Protein AF-A0AAD5U871-F1 (afdb_monomer)

Solvent-accessible surface area (backbone atoms only — not comparable to full-atom values): 16493 Å² total; per-residue (Å²): 61,36,33,41,32,53,100,79,48,22,64,53,32,47,48,49,36,66,73,55,43,44,60,53,37,60,72,68,68,55,90,79,59,83,44,72,38,84,47,84,62,47,57,16,54,50,41,22,52,41,46,38,48,34,53,49,52,53,54,49,51,52,51,51,54,52,51,52,51,50,48,49,52,60,42,50,74,62,42,85,75,64,84,86,82,77,79,54,73,65,61,60,54,57,62,61,68,76,62,75,67,94,48,51,56,86,50,60,49,32,20,33,12,34,68,21,40,46,32,44,52,52,10,49,55,49,21,67,73,47,72,73,77,74,80,65,78,72,76,81,74,83,83,81,88,81,85,87,81,89,77,95,85,82,95,69,89,78,84,71,82,71,75,79,71,78,72,83,78,76,72,62,90,90,71,70,74,46,43,60,42,74,37,83,39,82,76,74,75,65,76,90,35,43,68,57,45,57,54,43,60,78,40,39,69,62,56,49,49,53,38,44,52,45,47,47,37,55,68,72,55,77,43,70,52,71,88,52,80,72,62,64,38,56,44,69,78,68,48,87,78,73,76,82,89,72,93,74,91,71,84,78,69,66,80,64,50,76,74,54,62,72,64,67,79,79,119

Mean predicted aligned error: 12.87 Å

InterPro domains:
  IPR021056 Mitochondrial import inner membrane translocase subunit Tim54 [PF11711] (13-155)

pLDDT: mean 73.89, std 19.65, range [34.69, 98.12]

Organism: NCBI:txid447962

Foldseek 3Di:
DEQEDDPPARVQLVVLCVPFLVVLCVVLVHDDDYDYDPDQLPLLVVLLVQLLLLVVVVVVVVVVVVVVVVCCVVVVVVPVPDDDDDDDPVVVVVVVPPDDRSHDQQDEAEYEALSSLVSNVNSVVCSLQDNDPPPPPPPPPDDDDDDDDDDDDDPDDPPPPPPCPPPLRPRPPPDRHHQYAYAHGDDQDDPVCVVVVVVVVVVVVVSSVSRNVSSNCVSVVVPSPDDDPLSNVSNVVPNPVPDDDDDDDDPPPPPCVVVCVVVVVSD

Radius of gyration: 25.2 Å; Cα contacts (8 Å, |Δi|>4): 207; chains: 1; bounding box: 71×61×65 Å

Sequence (267 aa):
MFCNRRKSDGQYSKYVFSEFIKPIFDAAAIDYDLYEPRREGQVKEKIIELIQTGKEELEGKAKKKIEEANKKKTLLEKMFGSWERKLTPQEQHMLSFMERPKYCVDQSLIAVGAEGWTELLEGLDTGLRTNKPRKSEVVVGEGSEPNIENSEQKEAAMTIESEITQPNVEIPYGFELPALGFIPARQLNGWSLFPYRVYRWFLERKVLQVVGEEALRISFNEEKKKFVKEDFFFGSGTGLHGTTDIKTDNYENKLNLETMEKLQLIV

Nearest PDB structures (foldseek):
  3vzb-assembly2_B  TM=7.267E-01  e=3.085E-01  Homo sapiens
  3vzc-assembly1_A  TM=6.362E-01  e=1.964E-01  Homo sapiens
  3vzc-assembly4_D  TM=7.000E-01  e=7.196E-01  Homo sapiens

Structure (mmCIF, N/CA/C/O backbone):
data_AF-A0AAD5U871-F1
#
_entry.id   AF-A0AAD5U871-F1
#
loop_
_atom_site.group_PDB
_atom_site.id
_atom_site.type_symbol
_atom_site.label_atom_id
_atom_site.label_alt_id
_atom_site.label_comp_id
_atom_site.label_asym_id
_atom_site.label_entity_id
_atom_site.label_seq_id
_atom_site.pdbx_PDB_ins_code
_atom_site.Cartn_x
_atom_site.Cartn_y
_atom_site.Cartn_z
_atom_site.occupancy
_atom_site.B_iso_or_equiv
_atom_site.auth_seq_id
_atom_site.auth_comp_id
_atom_site.auth_asym_id
_atom_site.auth_atom_id
_atom_site.pdbx_PDB_model_num
ATOM 1 N N . MET A 1 1 ? -5.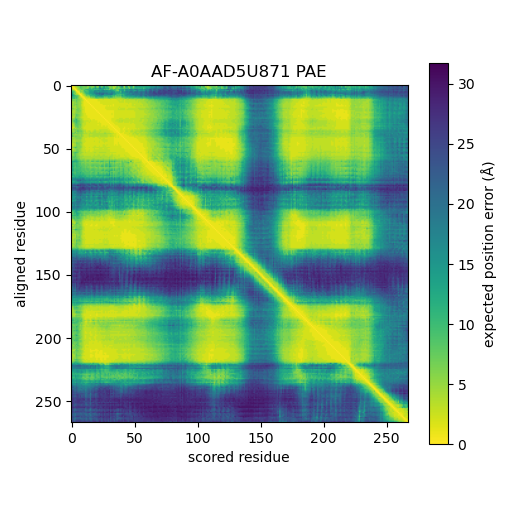392 0.862 -2.812 1.00 76.62 1 MET A N 1
ATOM 2 C CA . MET A 1 1 ? -4.230 0.855 -3.724 1.00 76.62 1 MET A CA 1
ATOM 3 C C . MET A 1 1 ? -3.826 2.280 -4.055 1.00 76.62 1 MET A C 1
ATOM 5 O O . MET A 1 1 ? -4.692 3.083 -4.373 1.00 76.62 1 MET A O 1
ATOM 9 N N . PHE A 1 2 ? -2.539 2.605 -3.959 1.00 76.19 2 PHE A N 1
ATOM 10 C CA . PHE A 1 2 ? -2.021 3.965 -4.116 1.00 76.19 2 PHE A CA 1
ATOM 11 C C . PHE A 1 2 ? -1.096 4.062 -5.333 1.00 76.19 2 PHE A C 1
ATOM 13 O O . PHE A 1 2 ? -0.125 3.311 -5.439 1.00 76.19 2 PHE A O 1
ATOM 20 N N . CYS A 1 3 ? -1.370 5.014 -6.225 1.00 70.69 3 CYS A N 1
ATOM 21 C CA . CYS A 1 3 ? -0.551 5.283 -7.411 1.00 70.69 3 CYS A CA 1
ATOM 22 C C . CYS A 1 3 ? -0.074 6.734 -7.372 1.00 70.69 3 CYS A C 1
ATOM 24 O O . CYS A 1 3 ? -0.875 7.609 -7.659 1.00 70.69 3 CYS A O 1
ATOM 26 N N . ASN A 1 4 ? 1.185 7.020 -7.021 1.00 52.59 4 ASN A N 1
ATOM 27 C CA . ASN A 1 4 ? 1.647 8.411 -6.865 1.00 52.59 4 ASN A CA 1
ATOM 28 C C . ASN A 1 4 ? 1.626 9.205 -8.188 1.00 52.59 4 ASN A C 1
ATOM 30 O O . ASN A 1 4 ? 1.834 8.630 -9.251 1.00 52.59 4 ASN A O 1
ATOM 34 N N . ARG A 1 5 ? 1.397 10.525 -8.119 1.00 45.28 5 ARG A N 1
ATOM 35 C CA . ARG A 1 5 ? 1.396 11.476 -9.236 1.00 45.28 5 ARG A CA 1
ATOM 36 C C . ARG A 1 5 ? 2.374 12.624 -9.008 1.00 45.28 5 ARG A C 1
ATOM 38 O O . ARG A 1 5 ? 1.963 13.775 -8.869 1.00 45.28 5 ARG A O 1
ATOM 45 N N . ARG A 1 6 ? 3.679 12.352 -9.078 1.00 46.38 6 ARG A 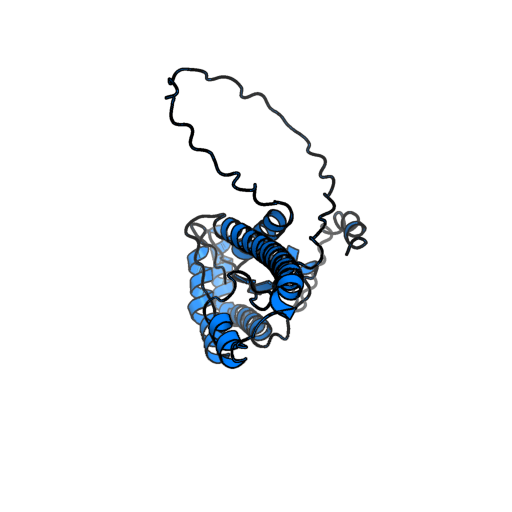N 1
ATOM 46 C CA . ARG A 1 6 ? 4.628 13.421 -9.424 1.00 46.38 6 ARG A CA 1
ATOM 47 C C . ARG A 1 6 ? 4.384 13.920 -10.845 1.00 46.38 6 ARG A C 1
ATOM 49 O O . ARG A 1 6 ? 3.841 13.200 -11.687 1.00 46.38 6 ARG A O 1
ATOM 56 N N . LYS A 1 7 ? 4.805 15.163 -11.117 1.00 52.12 7 LYS A N 1
ATOM 57 C CA . LYS A 1 7 ? 4.591 15.874 -12.397 1.00 52.12 7 LYS A CA 1
ATOM 58 C C . LYS A 1 7 ? 5.067 15.100 -13.632 1.00 52.12 7 LYS A C 1
ATOM 60 O O . LYS A 1 7 ? 4.569 15.375 -14.719 1.00 52.12 7 LYS A O 1
ATOM 65 N N . SER A 1 8 ? 5.974 14.137 -13.475 1.00 55.91 8 SER A N 1
ATOM 66 C CA . SER A 1 8 ? 6.381 13.230 -14.545 1.00 55.91 8 SER A CA 1
ATOM 67 C C . SER A 1 8 ? 5.918 11.783 -14.341 1.00 55.91 8 SER A C 1
ATOM 69 O O . SER A 1 8 ? 5.614 11.143 -15.341 1.00 55.91 8 SER A O 1
ATOM 71 N N . ASP A 1 9 ? 5.791 11.290 -13.101 1.00 59.94 9 ASP A N 1
ATOM 72 C CA . ASP A 1 9 ? 5.796 9.843 -12.815 1.00 59.94 9 ASP A CA 1
ATOM 73 C C . ASP A 1 9 ? 4.409 9.176 -12.727 1.00 59.94 9 ASP A C 1
ATOM 75 O O . ASP A 1 9 ? 4.244 7.981 -12.988 1.00 59.94 9 ASP A O 1
ATOM 79 N N . GLY A 1 10 ? 3.361 9.948 -12.421 1.00 67.81 10 GLY A N 1
ATOM 80 C CA . GLY A 1 10 ? 2.051 9.342 -12.149 1.00 67.81 10 GLY A CA 1
ATOM 81 C C . GLY A 1 10 ? 1.294 8.811 -13.344 1.00 67.81 10 GLY A C 1
ATOM 82 O O . GLY A 1 10 ? 0.387 7.995 -13.186 1.00 67.81 10 GLY A O 1
ATOM 83 N N . GLN A 1 11 ? 1.643 9.260 -14.547 1.00 82.44 11 GLN A N 1
ATOM 84 C CA . GLN A 1 11 ? 1.020 8.717 -15.748 1.00 82.44 11 GLN A CA 1
ATOM 85 C C . GLN A 1 11 ? 1.477 7.278 -15.996 1.00 82.44 11 GLN A C 1
ATOM 87 O O . GLN A 1 11 ? 0.656 6.455 -16.393 1.00 82.44 11 GLN A O 1
ATOM 92 N N . TYR A 1 12 ? 2.741 6.950 -15.702 1.00 87.31 12 TYR A N 1
ATOM 93 C CA . TYR A 1 12 ? 3.253 5.602 -15.917 1.00 87.31 12 TYR A CA 1
ATOM 94 C C . TYR A 1 12 ? 2.706 4.605 -14.899 1.00 87.31 12 TYR A C 1
ATOM 96 O O . TYR A 1 12 ? 2.234 3.553 -15.308 1.00 87.31 12 TYR A O 1
ATOM 104 N N . SER A 1 13 ? 2.679 4.929 -13.601 1.00 90.50 13 SER A N 1
ATOM 105 C CA . SER A 1 13 ? 2.078 4.029 -12.599 1.00 90.50 13 SER A CA 1
ATOM 106 C C . SER A 1 13 ? 0.600 3.759 -12.887 1.00 90.50 13 SER A C 1
ATOM 108 O O . SER A 1 13 ? 0.142 2.628 -12.746 1.00 90.50 13 SER A O 1
ATOM 110 N N . LYS A 1 14 ? -0.136 4.773 -13.362 1.00 91.56 14 LYS A N 1
ATOM 111 C CA . LYS A 1 14 ? -1.525 4.617 -13.806 1.00 91.56 14 LYS A CA 1
ATOM 112 C C . LYS A 1 14 ? -1.648 3.715 -15.034 1.00 91.56 14 LYS A C 1
ATOM 114 O O . LYS A 1 14 ? -2.503 2.841 -15.031 1.00 91.56 14 LYS A O 1
ATOM 119 N N . TYR A 1 15 ? -0.800 3.912 -16.044 1.00 92.94 15 TYR A N 1
ATOM 120 C CA . TYR A 1 15 ? -0.748 3.055 -17.232 1.00 92.94 15 TYR A CA 1
ATOM 121 C C . TYR A 1 15 ? -0.427 1.602 -16.864 1.00 92.94 15 TYR A C 1
ATOM 123 O O . TYR A 1 15 ? -1.133 0.686 -17.274 1.00 92.94 15 TYR A O 1
ATOM 131 N N . VAL A 1 16 ? 0.594 1.388 -16.026 1.00 93.44 16 VAL A N 1
ATOM 132 C CA . VAL A 1 16 ? 0.973 0.051 -15.557 1.00 93.44 16 VAL A CA 1
ATOM 133 C C . VAL A 1 16 ? -0.188 -0.604 -14.810 1.00 93.44 16 VAL A C 1
ATOM 135 O O . VAL A 1 16 ? -0.482 -1.781 -15.020 1.00 93.44 16 VAL A O 1
ATOM 138 N N . PHE A 1 17 ? -0.883 0.171 -13.975 1.00 95.44 17 PHE A N 1
ATOM 139 C CA . PHE A 1 17 ? -2.070 -0.304 -13.286 1.00 95.44 17 PHE A CA 1
ATOM 140 C C . PHE A 1 17 ? -3.202 -0.676 -14.244 1.00 95.44 17 PHE A C 1
ATOM 142 O O . PHE A 1 17 ? -3.709 -1.789 -14.152 1.00 95.44 17 PHE A O 1
ATOM 149 N N . SER A 1 18 ? -3.593 0.211 -15.161 1.00 96.06 18 SER A N 1
ATOM 150 C CA . SER A 1 18 ? -4.750 -0.012 -16.030 1.00 96.06 18 SER A CA 1
ATOM 151 C C . SER A 1 18 ? -4.547 -1.156 -17.017 1.00 96.06 18 SER A C 1
ATOM 153 O O . SER A 1 18 ? -5.479 -1.925 -17.233 1.00 96.06 18 SER A O 1
ATOM 155 N N . GLU A 1 19 ? -3.351 -1.270 -17.594 1.00 96.12 19 GLU A N 1
ATOM 156 C CA . GLU A 1 19 ? -3.078 -2.241 -18.657 1.00 96.12 19 GLU A CA 1
ATOM 157 C C . GLU A 1 19 ? -2.665 -3.617 -18.128 1.00 96.12 19 GLU A C 1
ATOM 159 O O . GLU A 1 19 ? -3.002 -4.626 -18.743 1.00 96.12 19 GLU A O 1
ATOM 164 N N . PHE A 1 20 ? -1.949 -3.688 -16.998 1.00 96.25 20 PHE A N 1
ATOM 165 C CA . PHE A 1 20 ? -1.330 -4.948 -16.557 1.00 96.25 20 PHE A CA 1
ATOM 166 C C . PHE A 1 20 ? -1.839 -5.447 -15.211 1.00 96.25 20 PHE A C 1
ATOM 168 O O . PHE A 1 20 ? -2.086 -6.640 -15.068 1.00 96.25 20 PHE A O 1
ATOM 175 N N . ILE A 1 21 ? -2.020 -4.563 -14.226 1.00 96.88 21 ILE A N 1
ATOM 176 C CA . ILE A 1 21 ? -2.406 -4.991 -12.872 1.00 96.88 21 ILE A CA 1
ATOM 177 C C . ILE A 1 21 ? -3.920 -5.193 -12.769 1.00 96.88 21 ILE A C 1
ATOM 179 O O . ILE A 1 21 ? -4.381 -6.210 -12.256 1.00 96.88 21 ILE A O 1
ATOM 183 N N . LYS A 1 22 ? -4.708 -4.248 -13.291 1.00 97.31 22 LYS A N 1
ATOM 184 C CA . LYS A 1 22 ? -6.171 -4.273 -13.222 1.00 97.31 22 LYS A CA 1
ATOM 185 C C . LYS A 1 22 ? -6.771 -5.557 -13.812 1.00 97.31 22 LYS A C 1
ATOM 187 O O . LYS A 1 22 ? -7.590 -6.151 -13.122 1.00 97.31 22 LYS A O 1
ATOM 192 N N . PRO A 1 23 ? -6.366 -6.051 -15.001 1.00 98.12 23 PRO A N 1
ATOM 193 C CA . PRO A 1 23 ? -6.907 -7.306 -15.526 1.00 98.12 23 PRO A CA 1
ATOM 194 C C . PRO A 1 23 ? -6.653 -8.512 -14.614 1.00 98.12 23 PRO A C 1
ATOM 196 O O . PRO A 1 23 ? -7.487 -9.411 -14.556 1.00 98.12 23 PRO A O 1
ATOM 199 N N . ILE A 1 24 ? -5.528 -8.530 -13.889 1.00 97.25 24 ILE A N 1
ATOM 200 C CA . ILE A 1 24 ? -5.196 -9.596 -12.935 1.00 97.25 24 ILE A CA 1
ATOM 201 C C . ILE A 1 24 ? -6.116 -9.512 -11.714 1.00 97.25 24 ILE A C 1
ATOM 203 O O . ILE A 1 24 ? -6.682 -10.525 -11.313 1.00 97.25 24 ILE A O 1
ATOM 207 N N . PHE A 1 25 ? -6.316 -8.315 -11.159 1.00 96.69 25 PHE A N 1
ATOM 208 C CA . PHE A 1 25 ? -7.202 -8.117 -10.005 1.00 96.69 25 PHE A CA 1
ATOM 209 C C . PHE A 1 25 ? -8.672 -8.374 -10.354 1.00 96.69 25 PHE A C 1
ATOM 211 O O . PHE A 1 25 ? -9.372 -9.033 -9.587 1.00 96.69 25 PHE A O 1
ATOM 218 N N . ASP A 1 26 ? -9.110 -7.935 -11.538 1.00 97.19 26 ASP A N 1
ATOM 219 C CA . ASP A 1 26 ? -10.446 -8.213 -12.072 1.00 97.19 26 ASP A CA 1
ATOM 220 C C . ASP A 1 26 ? -10.651 -9.732 -12.256 1.00 97.19 26 ASP A C 1
ATOM 222 O O . ASP A 1 26 ? -11.688 -10.269 -11.869 1.00 97.19 26 ASP A O 1
ATOM 226 N N . ALA A 1 27 ? -9.654 -10.449 -12.794 1.00 97.62 27 ALA A N 1
ATOM 227 C CA . ALA A 1 27 ? -9.708 -11.905 -12.967 1.00 97.62 27 ALA A CA 1
ATOM 228 C C . ALA A 1 27 ? -9.670 -12.674 -11.635 1.00 97.62 27 ALA A C 1
ATOM 230 O O . ALA A 1 27 ? -10.289 -13.732 -11.520 1.00 97.62 27 ALA A O 1
ATOM 231 N N . ALA A 1 28 ? -8.971 -12.140 -10.632 1.00 96.06 28 ALA A N 1
ATOM 232 C CA . ALA A 1 28 ? -8.934 -12.679 -9.276 1.00 96.06 28 ALA A CA 1
ATOM 233 C C . ALA A 1 28 ? -10.177 -12.306 -8.440 1.00 96.06 28 ALA A C 1
ATOM 235 O O . ALA A 1 28 ? -10.293 -12.761 -7.304 1.00 96.06 28 ALA A O 1
ATOM 236 N N . ALA A 1 29 ? -11.101 -11.506 -8.992 1.00 96.38 29 ALA A N 1
ATOM 237 C CA . ALA A 1 29 ? -12.291 -10.992 -8.314 1.00 96.38 29 ALA A CA 1
ATOM 238 C C . ALA A 1 29 ? -11.970 -10.253 -6.999 1.00 96.38 29 ALA A C 1
ATOM 240 O O . ALA A 1 29 ? -12.664 -10.409 -5.992 1.00 96.38 29 ALA A O 1
ATOM 241 N N . ILE A 1 30 ? -10.898 -9.458 -7.007 1.00 93.44 30 ILE A N 1
ATOM 242 C CA . ILE A 1 30 ? -10.461 -8.675 -5.850 1.00 93.44 30 ILE A CA 1
ATOM 243 C C . ILE A 1 30 ? -11.093 -7.289 -5.911 1.00 93.44 30 ILE A C 1
ATOM 245 O O . ILE A 1 30 ? -10.856 -6.533 -6.851 1.00 93.44 30 ILE A O 1
ATOM 249 N N . ASP A 1 31 ? -11.836 -6.926 -4.867 1.00 93.94 31 ASP A N 1
ATOM 250 C CA . ASP A 1 31 ? -12.316 -5.559 -4.682 1.00 93.94 31 ASP A CA 1
ATOM 251 C C . ASP A 1 31 ? -11.138 -4.643 -4.320 1.00 93.94 31 ASP A C 1
ATOM 253 O O . ASP A 1 31 ? -10.449 -4.855 -3.318 1.00 93.94 31 ASP A O 1
ATOM 257 N N . TYR A 1 32 ? -10.907 -3.600 -5.115 1.00 94.81 32 TYR A N 1
ATOM 258 C CA . TYR A 1 32 ? -9.844 -2.633 -4.861 1.00 94.81 32 TYR A CA 1
ATOM 259 C C . TYR A 1 32 ? -10.357 -1.191 -4.930 1.00 94.81 32 TYR A C 1
ATOM 261 O O . TYR A 1 32 ? -11.107 -0.809 -5.826 1.00 94.81 32 TYR A O 1
ATOM 269 N N . ASP A 1 33 ? -9.857 -0.354 -4.020 1.00 94.31 33 ASP A N 1
ATOM 270 C CA . ASP A 1 33 ? -10.032 1.097 -4.073 1.00 94.31 33 ASP A CA 1
ATOM 271 C C . ASP A 1 33 ? -8.765 1.747 -4.631 1.00 94.31 33 ASP A C 1
ATOM 273 O O . ASP A 1 33 ? -7.688 1.660 -4.028 1.00 94.31 33 ASP A O 1
ATOM 277 N N . LEU A 1 34 ? -8.870 2.400 -5.789 1.00 95.06 34 LEU A N 1
ATOM 278 C CA . LEU A 1 34 ? -7.755 3.121 -6.403 1.00 95.06 34 LEU A CA 1
ATOM 279 C C . LEU A 1 34 ? -7.707 4.572 -5.904 1.00 95.06 34 LEU A C 1
ATOM 281 O O . LEU A 1 34 ? -8.608 5.364 -6.174 1.00 95.06 34 LEU A O 1
ATOM 285 N N . TYR A 1 35 ? -6.618 4.942 -5.231 1.00 95.38 35 TYR A N 1
ATOM 286 C CA . TYR A 1 35 ? -6.336 6.309 -4.808 1.00 95.38 35 TYR A CA 1
ATOM 287 C C . TYR A 1 35 ? -5.245 6.932 -5.683 1.00 95.38 35 TYR A C 1
ATOM 289 O O . TYR A 1 35 ? -4.072 6.551 -5.623 1.00 95.38 35 TYR A O 1
ATOM 297 N N . GLU A 1 36 ? -5.649 7.918 -6.485 1.00 92.62 36 GLU A N 1
ATOM 298 C CA . GLU A 1 36 ? -4.766 8.737 -7.317 1.00 92.62 36 GLU A CA 1
ATOM 299 C C . GLU A 1 36 ? -4.539 10.099 -6.626 1.00 92.62 36 GLU A C 1
ATOM 301 O O . GLU A 1 36 ? -5.425 10.963 -6.662 1.00 92.62 36 GLU A O 1
ATOM 306 N N . PRO A 1 37 ? -3.377 10.336 -5.993 1.00 90.81 37 PRO A N 1
ATOM 307 C CA . PRO A 1 37 ? -3.047 11.622 -5.419 1.00 90.81 37 PRO A CA 1
ATOM 308 C C . PRO A 1 37 ? -2.888 12.657 -6.538 1.00 90.81 37 PRO A C 1
ATOM 310 O O . PRO A 1 37 ? -2.432 12.382 -7.648 1.00 90.81 37 PRO A O 1
ATOM 313 N N . ARG A 1 38 ? -3.276 13.893 -6.243 1.00 88.19 38 ARG A N 1
ATOM 314 C CA . ARG A 1 38 ? -3.049 15.064 -7.098 1.00 88.19 38 ARG A CA 1
ATOM 315 C C . ARG A 1 38 ? -1.752 15.789 -6.754 1.00 88.19 38 ARG A C 1
ATOM 317 O O . ARG A 1 38 ? -1.256 16.541 -7.589 1.00 88.19 38 ARG A O 1
ATOM 324 N N . ARG A 1 39 ? -1.263 15.623 -5.524 1.00 89.25 39 ARG A N 1
ATOM 325 C CA . ARG A 1 39 ? -0.070 16.277 -4.976 1.00 89.25 39 ARG A CA 1
ATOM 326 C C . ARG A 1 39 ? 0.766 15.259 -4.208 1.00 89.25 39 ARG A C 1
ATOM 328 O O . ARG A 1 39 ? 0.214 14.307 -3.662 1.00 89.25 39 ARG A O 1
ATOM 335 N N . GLU A 1 40 ? 2.069 15.503 -4.158 1.00 87.88 40 GLU A N 1
ATOM 336 C CA . GLU A 1 40 ? 3.002 14.749 -3.317 1.00 87.88 40 GLU A CA 1
ATOM 337 C C . GLU A 1 40 ? 2.575 14.838 -1.846 1.00 87.88 40 GLU A C 1
ATOM 339 O O . GLU A 1 40 ? 2.033 15.857 -1.412 1.00 87.88 40 GLU A O 1
ATOM 344 N N . GLY A 1 41 ? 2.772 13.754 -1.101 1.00 91.75 41 GLY A N 1
ATOM 345 C CA . GLY A 1 41 ? 2.399 13.640 0.309 1.00 91.75 41 GLY A CA 1
ATOM 346 C C . GLY A 1 41 ? 0.932 13.282 0.565 1.00 91.75 41 GLY A C 1
ATOM 347 O O . GLY A 1 41 ? 0.587 12.916 1.686 1.00 91.75 41 GLY A O 1
ATOM 348 N N . GLN A 1 42 ? 0.053 13.306 -0.441 1.00 94.38 42 GLN A N 1
ATOM 349 C CA . GLN A 1 42 ? -1.356 12.946 -0.237 1.00 94.38 42 GLN A CA 1
ATOM 350 C C . GLN A 1 42 ? -1.568 11.459 0.054 1.00 94.38 42 GLN A C 1
ATOM 352 O O . GLN A 1 42 ? -2.576 11.108 0.669 1.00 94.38 42 GLN A O 1
ATOM 357 N N . VAL A 1 43 ? -0.670 10.578 -0.404 1.00 94.69 43 VAL A N 1
ATOM 358 C CA . VAL A 1 43 ? -0.729 9.151 -0.043 1.00 94.69 43 VAL A CA 1
ATOM 359 C C . VAL A 1 43 ? -0.364 9.003 1.428 1.00 94.69 43 VAL A C 1
ATOM 361 O O . VAL A 1 43 ? -1.112 8.387 2.188 1.00 94.69 43 VAL A O 1
ATOM 364 N N . LYS A 1 44 ? 0.724 9.659 1.841 1.00 95.25 44 LYS A N 1
ATOM 365 C CA . LYS A 1 44 ? 1.176 9.725 3.233 1.00 95.25 44 LYS A CA 1
ATOM 366 C C . LYS A 1 44 ? 0.079 10.235 4.172 1.00 95.25 44 LYS A C 1
ATOM 368 O O . LYS A 1 44 ? -0.258 9.551 5.134 1.00 95.25 44 LYS A O 1
ATOM 373 N N . GLU A 1 45 ? -0.520 11.388 3.874 1.00 95.69 45 GLU A N 1
ATOM 374 C CA . GLU A 1 45 ? -1.623 11.968 4.658 1.00 95.69 45 GLU A CA 1
ATOM 375 C C . GLU A 1 45 ? -2.807 11.006 4.780 1.00 95.69 45 GLU A C 1
ATOM 377 O O . GLU A 1 45 ? -3.345 10.816 5.873 1.00 95.69 45 GLU A O 1
ATOM 382 N N . LYS A 1 46 ? -3.186 10.353 3.674 1.00 95.38 46 LYS A N 1
ATOM 383 C CA . LYS A 1 46 ? -4.312 9.419 3.669 1.00 95.38 46 LYS A CA 1
ATOM 384 C C . LYS A 1 46 ? -4.049 8.199 4.545 1.00 95.38 46 LYS A C 1
ATOM 386 O O . LYS A 1 46 ? -4.948 7.737 5.240 1.00 95.38 46 LYS A O 1
ATOM 391 N N . ILE A 1 47 ? -2.826 7.682 4.531 1.00 95.19 47 ILE A N 1
ATOM 392 C CA . ILE A 1 47 ? -2.435 6.526 5.343 1.00 95.19 47 ILE A CA 1
ATOM 393 C C . ILE A 1 47 ? -2.360 6.897 6.823 1.00 95.19 47 ILE A C 1
ATOM 395 O O . ILE A 1 47 ? -2.840 6.132 7.659 1.00 95.19 47 ILE A O 1
ATOM 399 N N . ILE A 1 48 ? -1.848 8.087 7.150 1.00 94.88 48 ILE A N 1
ATOM 400 C CA . ILE A 1 48 ? -1.882 8.619 8.518 1.00 94.88 48 ILE A CA 1
ATOM 401 C C . ILE A 1 48 ? -3.332 8.688 9.012 1.00 94.88 48 ILE A C 1
ATOM 403 O O . ILE A 1 48 ? -3.632 8.190 10.097 1.00 94.88 48 ILE A O 1
ATOM 407 N N . GLU A 1 49 ? -4.242 9.243 8.204 1.00 94.12 49 GLU A N 1
ATOM 408 C CA . GLU A 1 49 ? -5.672 9.315 8.527 1.00 94.12 49 GLU A CA 1
ATOM 409 C C . GLU A 1 49 ? -6.271 7.917 8.756 1.00 94.12 49 GLU A C 1
ATOM 411 O O . GLU A 1 49 ? -6.986 7.710 9.738 1.00 94.12 49 GLU A O 1
ATOM 416 N N . LEU A 1 50 ? -5.962 6.949 7.887 1.00 93.81 50 LEU A N 1
ATOM 417 C CA . LEU A 1 50 ? -6.449 5.570 7.997 1.00 93.81 50 LEU A CA 1
ATOM 418 C C . LEU A 1 50 ? -5.970 4.889 9.285 1.00 93.81 50 LEU A C 1
ATOM 420 O O . LEU A 1 50 ? -6.783 4.314 10.006 1.00 93.81 50 LEU A O 1
ATOM 424 N N . ILE A 1 51 ? -4.678 4.987 9.609 1.00 93.50 51 ILE A N 1
ATOM 425 C CA . ILE A 1 51 ? -4.101 4.383 10.820 1.00 93.50 51 ILE A CA 1
ATOM 426 C C . ILE A 1 51 ? -4.676 5.034 12.075 1.00 93.50 51 ILE A C 1
ATOM 428 O O . ILE A 1 51 ? -5.064 4.339 13.013 1.00 93.50 51 ILE A O 1
ATOM 432 N N . GLN A 1 52 ? -4.772 6.363 12.096 1.00 92.50 52 GLN A N 1
ATOM 433 C CA . GLN A 1 52 ? -5.360 7.082 13.224 1.00 92.50 52 GLN A CA 1
ATOM 434 C C . GLN A 1 52 ? -6.838 6.723 13.408 1.00 92.50 52 GLN A C 1
ATOM 436 O O . GLN A 1 52 ? -7.268 6.499 14.535 1.00 92.50 52 GLN A O 1
ATOM 441 N N . THR A 1 53 ? -7.595 6.596 12.315 1.00 91.88 53 THR A N 1
ATOM 442 C CA . THR A 1 53 ? -8.993 6.141 12.359 1.00 91.88 53 THR A CA 1
ATOM 443 C C . THR A 1 53 ? -9.089 4.717 12.906 1.00 91.88 53 THR A C 1
ATOM 445 O O . THR A 1 53 ? -9.922 4.451 13.766 1.00 91.88 53 THR A O 1
ATOM 448 N N . GLY A 1 54 ? -8.199 3.812 12.488 1.00 91.38 54 GLY A N 1
ATOM 449 C CA . GLY A 1 54 ? -8.131 2.452 13.026 1.00 91.38 54 GLY A CA 1
ATOM 450 C C . GLY A 1 54 ? -7.859 2.418 14.529 1.00 91.38 54 GLY A C 1
ATOM 451 O O . GLY A 1 54 ? -8.558 1.725 15.269 1.00 91.38 54 GLY A O 1
ATOM 452 N N . LYS A 1 55 ? -6.906 3.228 15.008 1.00 90.62 55 LYS A N 1
ATOM 453 C CA . LYS A 1 55 ? -6.630 3.388 16.446 1.00 90.62 55 LYS A CA 1
ATOM 454 C C . LYS A 1 55 ? -7.865 3.895 17.205 1.00 90.62 55 LYS A C 1
ATOM 456 O O . LYS A 1 55 ? -8.244 3.313 18.221 1.00 90.62 55 LYS A O 1
ATOM 461 N N . GLU A 1 56 ? -8.533 4.929 16.689 1.00 89.62 56 GLU A N 1
ATOM 462 C CA . GLU A 1 56 ? -9.756 5.489 17.283 1.00 89.62 56 GLU A CA 1
ATOM 463 C C . GLU A 1 56 ? -10.905 4.472 17.333 1.00 89.62 56 GLU A C 1
ATOM 465 O O . GLU A 1 56 ? -11.608 4.381 18.342 1.00 89.62 56 GLU A O 1
ATOM 470 N N . GLU A 1 57 ? -11.102 3.685 16.272 1.00 87.94 57 GLU A N 1
ATOM 471 C CA . GLU A 1 57 ? -12.142 2.657 16.211 1.00 87.94 57 GLU A CA 1
ATOM 472 C C . GLU A 1 57 ? -11.898 1.534 17.227 1.00 87.94 57 GLU A C 1
ATOM 474 O O . GLU A 1 57 ? -12.850 1.061 17.856 1.00 87.94 57 GLU A O 1
ATOM 479 N N . LEU A 1 58 ? -10.644 1.119 17.433 1.00 86.62 58 LEU A N 1
ATOM 480 C CA . LEU A 1 58 ? -10.294 0.118 18.445 1.00 86.62 58 LEU A CA 1
ATOM 481 C C . LEU A 1 58 ? -10.510 0.646 19.866 1.00 86.62 58 LEU A C 1
ATOM 483 O O . LEU A 1 58 ? -11.151 -0.026 20.680 1.00 86.62 58 LEU A O 1
ATOM 487 N N . GLU A 1 59 ? -10.059 1.869 20.153 1.00 86.75 59 GLU A N 1
ATOM 488 C CA . GLU A 1 59 ? -10.309 2.517 21.444 1.00 86.75 59 GLU A CA 1
ATOM 489 C C . GLU A 1 59 ? -11.810 2.725 21.696 1.00 86.75 59 GLU A C 1
ATOM 491 O O . GLU A 1 59 ? -12.306 2.503 22.804 1.00 86.75 59 GLU A O 1
ATOM 496 N N . GLY A 1 60 ? -12.556 3.137 20.669 1.00 85.56 60 GLY A N 1
ATOM 497 C CA . GLY A 1 60 ? -14.001 3.333 20.723 1.00 85.56 60 GLY A CA 1
ATOM 498 C C . GLY A 1 60 ? -14.749 2.028 20.990 1.00 85.56 60 GLY A C 1
ATOM 499 O O . GLY A 1 60 ? -15.632 1.991 21.848 1.00 85.56 60 GLY A O 1
ATOM 500 N N . LYS A 1 61 ? -14.363 0.932 20.323 1.00 81.69 61 LYS A N 1
ATOM 501 C CA . LYS A 1 61 ? -14.898 -0.416 20.582 1.00 81.69 61 LYS A CA 1
ATOM 502 C C . LYS A 1 61 ? -14.594 -0.872 22.010 1.00 81.69 61 LYS A C 1
ATOM 504 O O . LYS A 1 61 ? -15.478 -1.433 22.657 1.00 81.69 61 LYS A O 1
ATOM 509 N N . ALA A 1 62 ? -13.394 -0.603 22.529 1.00 79.00 62 ALA A N 1
ATOM 510 C CA . ALA A 1 62 ? -13.038 -0.924 23.912 1.00 79.00 62 ALA A CA 1
ATOM 511 C C . ALA A 1 62 ? -13.912 -0.154 24.919 1.00 79.00 62 ALA A C 1
ATOM 513 O O . ALA A 1 62 ? -14.488 -0.759 25.824 1.00 79.00 62 ALA A O 1
ATOM 514 N N . LYS A 1 63 ? -14.099 1.158 24.716 1.00 86.00 63 LYS A N 1
ATOM 515 C CA . LYS A 1 63 ? -14.972 1.995 25.559 1.00 86.00 63 LYS A CA 1
ATOM 516 C C . LYS A 1 63 ? -16.433 1.549 25.506 1.00 86.00 63 LYS A C 1
ATOM 518 O O . LYS A 1 63 ? -17.034 1.372 26.561 1.00 86.00 63 LYS A O 1
ATOM 523 N N . LYS A 1 64 ? -16.982 1.294 24.310 1.00 83.81 64 LYS A N 1
ATOM 524 C CA . LYS A 1 64 ? -18.360 0.796 24.138 1.00 83.81 64 LYS A CA 1
ATOM 525 C C . LYS A 1 64 ? -18.571 -0.543 24.847 1.00 83.81 64 LYS A C 1
ATOM 527 O O . LYS A 1 64 ? -19.551 -0.686 25.566 1.00 83.81 64 LYS A O 1
ATOM 532 N N . LYS A 1 65 ? -17.630 -1.492 24.735 1.00 80.38 65 LYS A N 1
ATOM 533 C CA . LYS A 1 65 ? -17.696 -2.778 25.458 1.00 80.38 65 LYS A CA 1
ATOM 534 C C . LYS A 1 65 ? -17.722 -2.591 26.979 1.00 80.38 65 LYS A C 1
ATOM 536 O O . LYS A 1 65 ? -18.485 -3.273 27.661 1.00 80.38 65 LYS A O 1
ATOM 541 N N . ILE A 1 66 ? -16.919 -1.668 27.512 1.00 80.00 66 ILE A N 1
ATOM 542 C CA . ILE A 1 66 ? -16.899 -1.345 28.949 1.00 80.00 66 ILE A CA 1
ATOM 543 C C . ILE A 1 66 ? -18.216 -0.684 29.374 1.00 80.00 66 ILE A C 1
ATOM 545 O O . ILE A 1 66 ? -18.799 -1.063 30.389 1.00 80.00 66 ILE A O 1
ATOM 549 N N . GLU A 1 67 ? -18.717 0.274 28.593 1.00 87.31 67 GLU A N 1
ATOM 550 C CA . GLU A 1 67 ? -19.977 0.963 28.873 1.00 87.31 67 GLU A CA 1
ATOM 551 C C . GLU A 1 67 ? -21.173 0.003 28.815 1.00 87.31 67 GLU A C 1
ATOM 553 O O . GLU A 1 67 ? -22.013 0.016 29.711 1.00 87.31 67 GLU A O 1
ATOM 558 N N . GLU A 1 68 ? -21.230 -0.885 27.822 1.00 84.06 68 GLU A N 1
ATOM 559 C CA . GLU A 1 68 ? -22.243 -1.936 27.725 1.00 84.06 68 GLU A CA 1
ATOM 560 C C . GLU A 1 68 ? -22.154 -2.932 28.882 1.00 84.06 68 GLU A C 1
ATOM 562 O O . GLU A 1 68 ? -23.188 -3.337 29.406 1.00 84.06 68 GLU A O 1
ATOM 567 N N . ALA A 1 69 ? -20.951 -3.312 29.321 1.00 78.06 69 ALA A N 1
ATOM 568 C CA . ALA A 1 69 ? -20.776 -4.171 30.489 1.00 78.06 69 ALA A CA 1
ATOM 569 C C . ALA A 1 69 ? -21.261 -3.483 31.778 1.00 78.06 69 ALA A C 1
ATOM 571 O O . ALA A 1 69 ? -21.940 -4.108 32.594 1.00 78.06 69 ALA A O 1
ATOM 572 N N . ASN A 1 70 ? -20.979 -2.187 31.939 1.00 83.38 70 ASN A N 1
ATOM 573 C CA . ASN A 1 70 ? -21.435 -1.394 33.081 1.00 83.38 70 ASN A CA 1
ATOM 574 C C . ASN A 1 70 ? -22.953 -1.168 33.056 1.00 83.38 70 ASN A C 1
ATOM 576 O O . ASN A 1 70 ? -23.608 -1.327 34.089 1.00 83.38 70 ASN A O 1
ATOM 580 N N . LYS A 1 71 ? -23.531 -0.873 31.882 1.00 83.25 71 LYS A N 1
ATOM 581 C CA . LYS A 1 71 ? -24.986 -0.801 31.679 1.00 83.25 71 LYS A CA 1
ATOM 582 C C . LYS A 1 71 ? -25.630 -2.144 31.967 1.00 83.25 71 LYS A C 1
ATOM 584 O O . LYS A 1 71 ? -26.586 -2.172 32.717 1.00 83.25 71 LYS A O 1
ATOM 589 N N . LYS A 1 72 ? -25.095 -3.259 31.460 1.00 77.19 72 LYS A N 1
ATOM 590 C CA . LYS A 1 72 ? -25.617 -4.601 31.752 1.00 77.19 72 LYS A CA 1
ATOM 591 C C . LYS A 1 72 ? -25.571 -4.916 33.237 1.00 77.19 72 LYS A C 1
ATOM 593 O O . LYS A 1 72 ? -26.549 -5.452 33.714 1.00 77.19 72 LYS A O 1
ATOM 598 N N . LYS A 1 73 ? -24.519 -4.549 33.977 1.00 77.19 73 LYS A N 1
ATOM 599 C CA . LYS A 1 73 ? -24.464 -4.736 35.442 1.00 77.19 73 LYS A CA 1
ATOM 600 C C . LYS A 1 73 ? -25.524 -3.912 36.179 1.00 77.19 73 LYS A C 1
ATOM 602 O O . LYS A 1 73 ? -26.305 -4.477 36.935 1.00 77.19 73 LYS A O 1
ATOM 607 N N . THR A 1 74 ? -25.603 -2.610 35.897 1.00 79.00 74 THR A N 1
ATOM 608 C CA . THR A 1 74 ? -26.609 -1.713 36.508 1.00 79.00 74 THR A CA 1
ATOM 609 C C . THR A 1 74 ? -28.039 -2.035 36.073 1.00 79.00 74 THR A C 1
ATOM 611 O O . THR A 1 74 ? -28.991 -1.791 36.809 1.00 79.00 74 THR A O 1
ATOM 614 N N . LEU A 1 75 ? -28.212 -2.586 34.875 1.00 68.88 75 LEU A N 1
ATOM 615 C CA . LEU A 1 75 ? -29.489 -3.023 34.332 1.00 68.88 75 LEU A CA 1
ATOM 616 C C . LEU A 1 75 ? -29.860 -4.415 34.853 1.00 68.88 75 LEU A C 1
ATOM 618 O O . LEU A 1 75 ? -31.024 -4.595 35.163 1.00 68.88 75 LEU A O 1
ATOM 622 N N . LEU A 1 76 ? -28.921 -5.346 35.072 1.00 67.31 76 LEU A N 1
ATOM 623 C CA . LEU A 1 76 ? -29.165 -6.615 35.778 1.00 67.31 76 LEU A CA 1
ATOM 624 C C . LEU A 1 76 ? -29.625 -6.356 37.218 1.00 67.31 76 LEU A C 1
ATOM 626 O O . LEU A 1 76 ? -30.585 -6.973 37.667 1.00 67.31 76 LEU A O 1
ATOM 630 N N . GLU A 1 77 ? -28.987 -5.407 37.912 1.00 70.25 77 GLU A N 1
ATOM 631 C CA . GLU A 1 77 ? -29.417 -4.958 39.246 1.00 70.25 77 GLU A CA 1
ATOM 632 C C . GLU A 1 77 ? -30.847 -4.405 39.237 1.00 70.25 77 GLU A C 1
ATOM 634 O O . GLU A 1 77 ? -31.592 -4.604 40.193 1.00 70.25 77 GLU A O 1
ATOM 639 N N . LYS A 1 78 ? -31.260 -3.746 38.148 1.00 69.38 78 LYS A N 1
ATOM 640 C CA . LYS A 1 78 ? -32.618 -3.203 37.989 1.00 69.38 78 LYS A CA 1
ATOM 641 C C . LYS A 1 78 ? -33.629 -4.206 37.408 1.00 69.38 78 LYS A C 1
ATOM 643 O O . LYS A 1 78 ? -34.822 -4.057 37.653 1.00 69.38 78 LYS A O 1
ATOM 648 N N . MET A 1 79 ? -33.191 -5.208 36.637 1.00 51.62 79 MET A N 1
ATOM 649 C CA . MET A 1 79 ? -34.041 -6.097 35.821 1.00 51.62 79 MET A CA 1
ATOM 650 C C . MET A 1 79 ? -34.292 -7.492 36.393 1.00 51.62 79 MET A C 1
ATOM 652 O O . MET A 1 79 ? -35.158 -8.185 35.863 1.00 51.62 79 MET A O 1
ATOM 656 N N . PHE A 1 80 ? -33.727 -7.864 37.544 1.00 55.22 80 PHE A N 1
ATOM 657 C CA . PHE A 1 80 ? -34.331 -8.928 38.369 1.00 55.22 80 PHE A CA 1
ATOM 658 C C . PHE A 1 80 ? -35.738 -8.564 38.916 1.00 55.22 80 PHE A C 1
ATOM 660 O O . PHE A 1 80 ? -36.273 -9.268 39.767 1.00 55.22 80 PHE A O 1
ATOM 667 N N . GLY A 1 81 ? -36.371 -7.504 38.390 1.00 48.62 81 GLY A N 1
ATOM 668 C CA . GLY A 1 81 ? -37.786 -7.189 38.561 1.00 48.62 81 GLY A CA 1
ATOM 669 C C . GLY A 1 81 ? -38.696 -7.323 37.326 1.00 48.62 81 GLY A C 1
ATOM 670 O O . GLY A 1 81 ? -39.890 -7.490 37.544 1.00 48.62 81 GLY A O 1
ATOM 671 N N . SER A 1 82 ? -38.250 -7.247 36.056 1.00 49.31 82 SER A N 1
ATOM 672 C CA . SER A 1 82 ? -39.215 -7.343 34.930 1.00 49.31 82 SER A CA 1
ATOM 673 C C . SER A 1 82 ? -38.609 -7.450 33.516 1.00 49.31 82 SER A C 1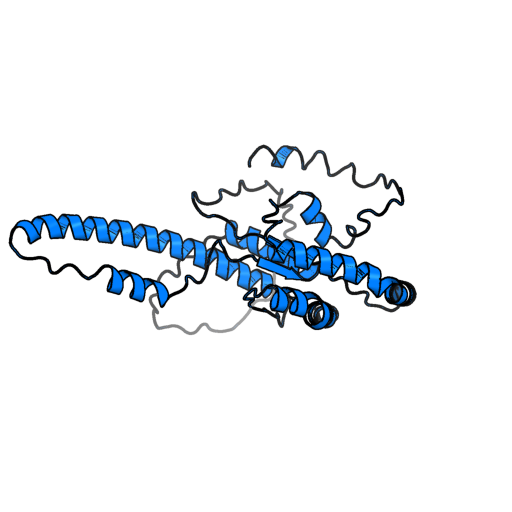
ATOM 675 O O . SER A 1 82 ? -38.079 -6.482 32.981 1.00 49.31 82 SER A O 1
ATOM 677 N N . TRP A 1 83 ? -38.795 -8.632 32.913 1.00 50.88 83 TRP A N 1
ATOM 678 C CA . TRP A 1 83 ? -39.157 -8.890 31.504 1.00 50.88 83 TRP A CA 1
ATOM 679 C C . TRP A 1 83 ? -38.221 -8.406 30.362 1.00 50.88 83 TRP A C 1
ATOM 681 O O . TRP A 1 83 ? -38.351 -7.304 29.835 1.00 50.88 83 TRP A O 1
ATOM 691 N N . GLU A 1 84 ? -37.342 -9.295 29.876 1.00 54.69 84 GLU A N 1
ATOM 692 C CA . GLU A 1 84 ? -36.560 -9.114 28.637 1.00 54.69 84 GLU A CA 1
ATOM 693 C C . GLU A 1 84 ? -37.348 -9.540 27.381 1.00 54.69 84 GLU A C 1
ATOM 695 O O . GLU A 1 84 ? -37.714 -10.709 27.236 1.00 54.69 84 GLU A O 1
ATOM 700 N N . ARG A 1 85 ? -37.484 -8.648 26.387 1.00 59.09 85 ARG A N 1
ATOM 701 C CA . ARG A 1 85 ? -37.533 -9.082 24.979 1.00 59.09 85 ARG A CA 1
ATOM 702 C C . ARG A 1 85 ? -36.110 -9.140 24.447 1.00 59.09 85 ARG A C 1
ATOM 704 O O . ARG A 1 85 ? -35.448 -8.116 24.312 1.00 59.09 85 ARG A O 1
ATOM 711 N N . LYS A 1 86 ? -35.656 -10.347 24.127 1.00 61.59 86 LYS A N 1
ATOM 712 C CA . LYS A 1 86 ? -34.386 -10.573 23.439 1.00 61.59 86 LYS A CA 1
ATOM 713 C C . LYS A 1 86 ? -34.550 -10.157 21.978 1.00 61.59 86 LYS A C 1
ATOM 715 O O . LYS A 1 86 ? -35.440 -10.675 21.307 1.00 61.59 86 LYS A O 1
ATOM 720 N N . LEU A 1 87 ? -33.709 -9.235 21.499 1.00 60.00 87 LEU A N 1
ATOM 721 C CA . LEU A 1 87 ? -33.536 -9.038 20.057 1.00 60.00 87 LEU A CA 1
ATOM 722 C C . LEU A 1 87 ? -33.138 -10.371 19.431 1.00 60.00 87 LEU A C 1
ATOM 724 O O . LEU A 1 87 ? -32.379 -11.147 20.023 1.00 60.00 87 LEU A O 1
ATOM 728 N N . THR A 1 88 ? -33.649 -10.631 18.235 1.00 75.38 88 THR A N 1
ATOM 729 C CA . THR A 1 88 ? -33.310 -11.864 17.532 1.00 75.38 88 THR A CA 1
ATOM 730 C C . THR A 1 88 ? -31.841 -11.808 17.081 1.00 75.38 88 THR A C 1
ATOM 732 O O . THR A 1 88 ? -31.356 -10.744 16.686 1.00 75.38 88 THR A O 1
ATOM 735 N N . PRO A 1 89 ? -31.097 -12.932 17.103 1.00 72.12 89 PRO A N 1
ATOM 736 C CA . PRO A 1 89 ? -29.718 -12.982 16.599 1.00 72.12 89 PRO A CA 1
ATOM 737 C C . PRO A 1 89 ? -29.569 -12.463 15.157 1.00 72.12 89 PRO A C 1
ATOM 739 O O . PRO A 1 89 ? -28.521 -11.944 14.779 1.00 72.12 89 PRO A O 1
ATOM 742 N N . GLN A 1 90 ? -30.637 -12.555 14.361 1.00 72.62 90 GLN A N 1
ATOM 743 C CA . GLN A 1 90 ? -30.685 -12.087 12.980 1.00 72.62 90 GLN A CA 1
ATOM 744 C C . GLN A 1 90 ? -30.651 -10.551 12.863 1.00 72.62 90 GLN A C 1
ATOM 746 O O . GLN A 1 90 ? -29.946 -10.025 12.003 1.00 72.62 90 GLN A O 1
ATOM 751 N N . GLU A 1 91 ? -31.349 -9.825 13.742 1.00 68.88 91 GLU A N 1
ATOM 752 C CA . GLU A 1 91 ? -31.346 -8.351 13.760 1.00 68.88 91 GLU A CA 1
ATOM 753 C C . GLU A 1 91 ? -29.977 -7.795 14.167 1.00 68.88 91 GLU A C 1
ATOM 755 O O . GLU A 1 91 ? -29.502 -6.815 13.590 1.00 68.88 91 GLU A O 1
ATOM 760 N N . GLN A 1 92 ? -29.308 -8.459 15.116 1.00 68.62 92 GLN A N 1
ATOM 761 C CA . GLN A 1 92 ? -27.942 -8.107 15.516 1.00 68.62 92 GLN A CA 1
ATOM 762 C C . GLN A 1 92 ? -26.952 -8.305 14.364 1.00 68.62 92 GLN A C 1
ATOM 764 O O . GLN A 1 92 ? -26.090 -7.457 14.140 1.00 68.62 92 GLN A O 1
ATOM 769 N N . HIS A 1 93 ? -27.106 -9.391 13.600 1.00 59.66 93 HIS A N 1
ATOM 770 C CA . HIS A 1 93 ? -26.274 -9.657 12.433 1.00 59.66 93 HIS A CA 1
ATOM 771 C C . HIS A 1 93 ? -26.494 -8.587 11.353 1.00 59.66 93 HIS A C 1
ATOM 773 O O . HIS A 1 93 ? -25.526 -7.984 10.903 1.00 59.66 93 HIS A O 1
ATOM 779 N N . MET A 1 94 ? -27.746 -8.254 11.010 1.00 63.62 94 MET A N 1
ATOM 780 C CA . MET A 1 94 ? -28.058 -7.250 9.980 1.00 63.62 94 MET A CA 1
ATOM 781 C C . MET A 1 94 ? -27.483 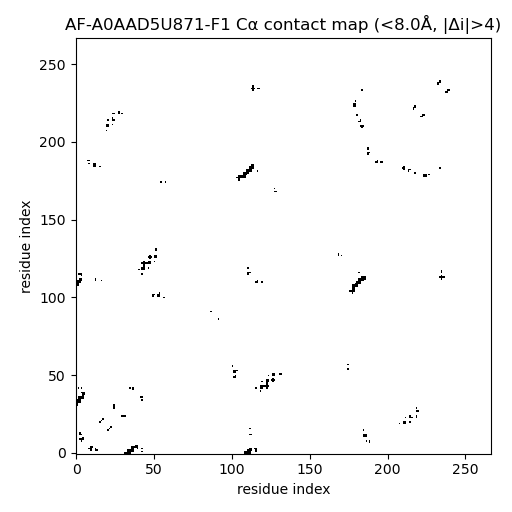-5.857 10.264 1.00 63.62 94 MET A C 1
ATOM 783 O O . MET A 1 94 ? -26.932 -5.232 9.359 1.00 63.62 94 MET A O 1
ATOM 787 N N . LEU A 1 95 ? -27.570 -5.376 11.506 1.00 61.25 95 LEU A N 1
ATOM 788 C CA . LEU A 1 95 ? -27.044 -4.055 11.869 1.00 61.25 95 LEU A CA 1
ATOM 789 C C . LEU A 1 95 ? -25.514 -3.991 11.784 1.00 61.25 95 LEU A C 1
ATOM 791 O O . LEU A 1 95 ? -24.961 -2.945 11.456 1.00 61.25 95 LEU A O 1
ATOM 795 N N . SER A 1 96 ? -24.827 -5.115 12.008 1.00 59.75 96 SER A N 1
ATOM 796 C CA . SER A 1 96 ? -23.367 -5.179 11.890 1.00 59.75 96 SER A CA 1
ATOM 797 C C . SER A 1 96 ? -22.848 -5.109 10.445 1.00 59.75 96 SER A C 1
ATOM 799 O O . SER A 1 96 ? -21.689 -4.757 10.248 1.00 59.75 96 SER A O 1
ATOM 801 N N . PHE A 1 97 ? -23.688 -5.366 9.428 1.00 59.03 97 PHE A N 1
ATOM 802 C CA . PHE A 1 97 ? -23.283 -5.267 8.014 1.00 59.03 97 PHE A CA 1
ATOM 803 C C . PHE A 1 97 ? -23.308 -3.847 7.447 1.00 59.03 97 PHE A C 1
ATOM 805 O O . PHE A 1 97 ? -22.674 -3.609 6.418 1.00 59.03 97 PHE A O 1
ATOM 812 N N . MET A 1 98 ? -24.045 -2.913 8.057 1.00 60.62 98 MET A N 1
ATOM 813 C CA . MET A 1 98 ? -24.293 -1.609 7.426 1.00 60.62 98 MET A CA 1
ATOM 814 C C . MET A 1 98 ? -23.138 -0.611 7.586 1.00 60.62 98 MET A C 1
ATOM 816 O O . MET A 1 98 ? -23.025 0.301 6.773 1.00 60.62 98 MET A O 1
ATOM 820 N N . GLU A 1 99 ? -22.238 -0.802 8.554 1.00 65.81 99 GLU A N 1
ATOM 821 C CA . GLU A 1 99 ? -21.064 0.059 8.743 1.00 65.81 99 GLU A CA 1
ATOM 822 C C . GLU A 1 99 ? -19.784 -0.777 8.677 1.00 65.81 99 GLU A C 1
ATOM 824 O O . GLU A 1 99 ? -19.286 -1.281 9.685 1.00 65.81 99 GLU A O 1
ATOM 829 N N . ARG A 1 100 ? -19.234 -0.937 7.465 1.00 68.38 100 ARG A N 1
ATOM 830 C CA . ARG A 1 100 ? -17.877 -1.477 7.327 1.00 68.38 100 ARG A CA 1
ATOM 831 C C . ARG A 1 100 ? -16.911 -0.521 8.041 1.00 68.38 100 ARG A C 1
ATOM 833 O O . ARG A 1 100 ? -16.975 0.684 7.778 1.00 68.38 100 ARG A O 1
ATOM 840 N N . PRO A 1 101 ? -16.040 -1.021 8.937 1.00 78.69 101 PRO A N 1
ATOM 841 C CA . PRO A 1 101 ? -15.044 -0.176 9.581 1.00 78.69 101 PRO A CA 1
ATOM 842 C C . PRO A 1 101 ? -14.176 0.479 8.506 1.00 78.69 101 PRO A C 1
ATOM 844 O O . PRO A 1 101 ? -13.862 -0.150 7.492 1.00 78.69 101 PRO A O 1
ATOM 847 N N . LYS A 1 102 ? -13.798 1.744 8.710 1.00 84.81 102 LYS A N 1
ATOM 848 C CA . LYS A 1 102 ? -12.955 2.454 7.734 1.00 84.81 102 LYS A CA 1
ATOM 849 C C . LYS A 1 102 ? -11.559 1.848 7.661 1.00 84.81 102 LYS A C 1
ATOM 851 O O . LYS A 1 102 ? -10.879 2.000 6.653 1.00 84.81 102 LYS A O 1
ATOM 856 N N . TYR A 1 103 ? -11.144 1.194 8.741 1.00 87.62 103 TYR A N 1
ATOM 857 C CA . TYR A 1 103 ? -9.894 0.473 8.848 1.00 87.62 103 TYR A CA 1
ATOM 858 C C . TYR A 1 103 ? -10.176 -1.003 9.124 1.00 87.62 103 TYR A C 1
ATOM 860 O O . TYR A 1 103 ? -10.800 -1.360 10.125 1.00 87.62 103 TYR A O 1
ATOM 868 N N . CYS A 1 104 ? -9.697 -1.875 8.245 1.00 86.06 104 CYS A N 1
ATOM 869 C CA . CYS A 1 104 ? -9.803 -3.314 8.411 1.00 86.06 104 CYS A CA 1
ATOM 870 C C . CYS A 1 104 ? -8.426 -3.946 8.204 1.00 86.06 104 CYS A C 1
ATOM 872 O O . CYS A 1 104 ? -7.744 -3.628 7.235 1.00 86.06 104 CYS A O 1
ATOM 874 N N . VAL A 1 105 ? -8.025 -4.842 9.107 1.00 87.06 105 VAL A N 1
ATOM 875 C CA . VAL A 1 105 ? -6.730 -5.548 9.036 1.00 87.06 105 VAL A CA 1
ATOM 876 C C . VAL A 1 105 ? -6.656 -6.440 7.791 1.00 87.06 105 VAL A C 1
ATOM 878 O O . VAL A 1 105 ? -5.587 -6.622 7.211 1.00 87.06 105 VAL A O 1
ATOM 881 N N . ASP A 1 106 ? -7.809 -6.934 7.334 1.00 87.06 106 ASP A N 1
ATOM 882 C CA . ASP A 1 106 ? -7.921 -7.763 6.134 1.00 87.06 106 ASP A CA 1
ATOM 883 C C . ASP A 1 106 ? -7.743 -6.961 4.833 1.00 87.06 106 ASP A C 1
ATOM 885 O O . ASP A 1 106 ? -7.541 -7.548 3.771 1.00 87.06 106 ASP A O 1
ATOM 889 N N . GLN A 1 107 ? -7.797 -5.624 4.889 1.00 88.81 107 GLN A N 1
ATOM 890 C CA . GLN A 1 107 ? -7.544 -4.779 3.726 1.00 88.81 107 GLN A CA 1
ATOM 891 C C . GLN A 1 107 ? -6.043 -4.569 3.543 1.00 88.81 107 GLN A C 1
ATOM 893 O O . GLN A 1 107 ? -5.395 -3.894 4.338 1.00 88.81 107 GLN A O 1
ATOM 898 N N . SER A 1 108 ? -5.491 -5.096 2.452 1.00 91.31 108 SER A N 1
ATOM 899 C CA . SER A 1 108 ? -4.091 -4.876 2.097 1.00 91.31 108 SER A CA 1
ATOM 900 C C . SER A 1 108 ? -3.856 -3.478 1.513 1.00 91.31 108 SER A C 1
ATOM 902 O O . SER A 1 108 ? -4.595 -3.026 0.630 1.00 91.31 108 SER A O 1
ATOM 904 N N . LEU A 1 109 ? -2.781 -2.808 1.930 1.00 94.00 109 LEU A N 1
ATOM 905 C CA . LEU A 1 109 ? -2.328 -1.556 1.327 1.00 94.00 109 LEU A CA 1
ATOM 906 C C . LEU A 1 109 ? -1.282 -1.852 0.255 1.00 94.00 109 LEU A C 1
ATOM 908 O O . LEU A 1 109 ? -0.170 -2.276 0.550 1.00 94.00 109 LEU A O 1
ATOM 912 N N . ILE A 1 110 ? -1.639 -1.596 -1.000 1.00 94.50 110 ILE A N 1
ATOM 913 C CA . ILE A 1 110 ? -0.761 -1.830 -2.149 1.00 94.50 110 ILE A CA 1
ATOM 914 C C . ILE A 1 110 ? -0.274 -0.487 -2.690 1.00 94.50 110 ILE A C 1
ATOM 916 O O . ILE A 1 110 ? -1.106 0.380 -2.984 1.00 94.50 110 ILE A O 1
ATOM 920 N N . ALA A 1 111 ? 1.038 -0.324 -2.861 1.00 94.19 111 ALA A N 1
ATOM 921 C CA . ALA A 1 111 ? 1.624 0.813 -3.567 1.00 94.19 111 ALA A CA 1
ATOM 922 C C . ALA A 1 111 ? 2.212 0.402 -4.919 1.00 94.19 111 ALA A C 1
ATOM 924 O O . ALA A 1 111 ? 2.896 -0.617 -5.036 1.00 94.19 111 ALA A O 1
ATOM 925 N N . VAL A 1 112 ? 1.989 1.244 -5.928 1.00 94.00 112 VAL A N 1
ATOM 926 C CA . VAL A 1 112 ? 2.581 1.091 -7.261 1.00 94.00 112 VAL A CA 1
ATOM 927 C C . VAL A 1 112 ? 3.698 2.102 -7.454 1.00 94.00 112 VAL A C 1
ATOM 929 O O . VAL A 1 112 ? 3.470 3.315 -7.477 1.00 94.00 112 VAL A O 1
ATOM 932 N N . GLY A 1 113 ? 4.902 1.579 -7.658 1.00 90.81 113 GLY A N 1
ATOM 933 C CA . GLY A 1 113 ? 6.099 2.369 -7.899 1.00 90.81 113 GLY A CA 1
ATOM 934 C C . GLY A 1 113 ? 6.784 2.866 -6.631 1.00 90.81 113 GLY A C 1
ATOM 935 O O . GLY A 1 113 ? 6.211 2.903 -5.543 1.00 90.81 113 GLY A O 1
ATOM 936 N N . ALA A 1 114 ? 8.056 3.232 -6.792 1.00 87.88 114 ALA A N 1
ATOM 937 C CA . ALA A 1 114 ? 8.948 3.566 -5.683 1.00 87.88 114 ALA A CA 1
ATOM 938 C C . ALA A 1 114 ? 8.430 4.747 -4.846 1.00 87.88 114 ALA A C 1
ATOM 940 O O . ALA A 1 114 ? 8.446 4.678 -3.626 1.00 87.88 114 ALA A O 1
ATOM 941 N N . GLU A 1 115 ? 7.909 5.792 -5.490 1.00 87.25 115 GLU A N 1
ATOM 942 C CA . GLU A 1 115 ? 7.419 6.990 -4.795 1.00 87.25 115 GLU A CA 1
ATOM 943 C C . GLU A 1 115 ? 6.139 6.729 -3.993 1.00 87.25 115 GLU A C 1
ATOM 945 O O . GLU A 1 115 ? 5.952 7.267 -2.904 1.00 87.25 115 GLU A O 1
ATOM 950 N N . GLY A 1 116 ? 5.233 5.907 -4.534 1.00 90.62 116 GLY A N 1
ATOM 951 C CA . GLY A 1 116 ? 4.037 5.490 -3.804 1.00 90.62 116 GLY A CA 1
ATOM 952 C C . GLY A 1 116 ? 4.405 4.648 -2.587 1.00 90.62 116 GLY A C 1
ATOM 953 O O . GLY A 1 116 ? 3.799 4.797 -1.531 1.00 90.62 116 GLY A O 1
ATOM 954 N N . TRP A 1 117 ? 5.429 3.803 -2.727 1.00 91.94 117 TRP A N 1
ATOM 955 C CA . TRP A 1 117 ? 5.944 2.972 -1.646 1.00 91.94 117 TRP A CA 1
ATOM 956 C C . TRP A 1 117 ? 6.602 3.791 -0.538 1.00 91.94 117 TRP A C 1
ATOM 958 O O . TRP A 1 117 ? 6.284 3.591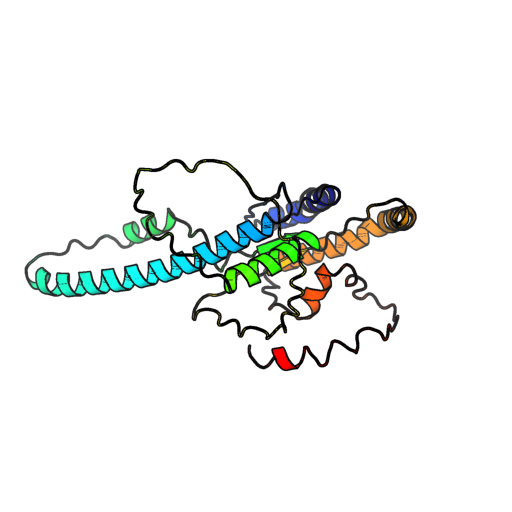 0.629 1.00 91.94 117 TRP A O 1
ATOM 968 N N . THR A 1 118 ? 7.456 4.759 -0.880 1.00 90.06 118 THR A N 1
ATOM 969 C CA . THR A 1 118 ? 8.097 5.627 0.118 1.00 90.06 118 THR A CA 1
ATOM 970 C C . THR A 1 118 ? 7.071 6.450 0.888 1.00 90.06 118 THR A C 1
ATOM 972 O O . THR A 1 118 ? 7.112 6.464 2.114 1.00 90.06 118 THR A O 1
ATOM 975 N N . GLU A 1 119 ? 6.097 7.067 0.204 1.00 93.00 119 GLU A N 1
ATOM 976 C CA . GLU A 1 119 ? 5.025 7.805 0.888 1.00 93.00 119 GLU A CA 1
ATOM 977 C C . GLU A 1 119 ? 4.165 6.892 1.767 1.00 93.00 119 GLU A C 1
ATOM 979 O O . GLU A 1 119 ? 3.728 7.308 2.842 1.00 93.00 119 GLU A O 1
ATOM 984 N N . LEU A 1 120 ? 3.939 5.648 1.333 1.00 94.19 120 LEU A N 1
ATOM 985 C CA . LEU A 1 120 ? 3.208 4.662 2.116 1.00 94.19 120 LEU A CA 1
ATOM 986 C C . LEU A 1 120 ? 3.941 4.316 3.410 1.00 94.19 120 LEU A C 1
ATOM 988 O O . LEU A 1 120 ? 3.331 4.370 4.477 1.00 94.19 120 LEU A O 1
ATOM 992 N N . LEU A 1 121 ? 5.237 4.008 3.334 1.00 92.56 121 LEU A N 1
ATOM 993 C CA . LEU A 1 121 ? 6.042 3.664 4.506 1.00 92.56 121 LEU A CA 1
ATOM 994 C C . LEU A 1 121 ? 6.202 4.850 5.458 1.00 92.56 121 LEU A C 1
ATOM 996 O O . LEU A 1 121 ? 6.045 4.692 6.667 1.00 92.56 121 LEU A O 1
ATOM 1000 N N . GLU A 1 122 ? 6.438 6.049 4.926 1.00 92.31 122 GLU A N 1
ATOM 1001 C CA . GLU A 1 122 ? 6.483 7.266 5.737 1.00 92.31 122 GLU A CA 1
ATOM 1002 C C . GLU A 1 122 ? 5.144 7.555 6.418 1.00 92.31 122 GLU A C 1
ATOM 1004 O O . GLU A 1 122 ? 5.119 7.980 7.574 1.00 92.31 122 GLU A O 1
ATOM 1009 N N . GLY A 1 123 ? 4.027 7.351 5.714 1.00 94.12 123 GLY A N 1
ATOM 1010 C CA . GLY A 1 123 ? 2.685 7.513 6.269 1.00 94.12 123 GLY A CA 1
ATOM 1011 C C . GLY A 1 123 ? 2.395 6.499 7.363 1.00 94.12 123 GLY A C 1
ATOM 1012 O O . GLY A 1 123 ? 1.789 6.848 8.375 1.00 94.12 123 GLY A O 1
ATOM 1013 N N . LEU A 1 124 ? 2.884 5.271 7.197 1.00 93.38 124 LEU A N 1
ATOM 1014 C CA . LEU A 1 124 ? 2.759 4.211 8.184 1.00 93.38 124 LEU A CA 1
ATOM 1015 C C . LEU A 1 124 ? 3.544 4.530 9.459 1.00 93.38 124 LEU A C 1
ATOM 1017 O O . LEU A 1 124 ? 2.966 4.544 10.543 1.00 93.38 124 LEU A O 1
ATOM 1021 N N . ASP A 1 125 ? 4.829 4.864 9.329 1.00 91.94 125 ASP A N 1
ATOM 1022 C CA . ASP A 1 125 ? 5.688 5.232 10.461 1.00 91.94 125 ASP A CA 1
ATOM 1023 C C . ASP A 1 125 ? 5.162 6.488 11.175 1.00 91.94 125 ASP A C 1
ATOM 1025 O O . ASP A 1 125 ? 4.979 6.495 12.396 1.00 91.94 125 ASP A O 1
ATOM 1029 N N . THR A 1 126 ? 4.799 7.524 10.411 1.00 93.00 126 THR A N 1
ATOM 1030 C CA . THR A 1 126 ? 4.223 8.755 10.971 1.00 93.00 126 THR A CA 1
ATOM 1031 C C . THR A 1 126 ? 2.891 8.468 11.663 1.00 93.00 126 THR A C 1
ATOM 1033 O O . THR A 1 126 ? 2.667 8.942 12.774 1.00 93.00 126 THR A O 1
ATOM 1036 N N . GLY A 1 127 ? 1.999 7.680 11.057 1.00 92.56 127 GLY A N 1
ATOM 1037 C CA . GLY A 1 127 ? 0.694 7.333 11.629 1.00 92.56 127 GLY A CA 1
ATOM 1038 C C . GLY A 1 127 ? 0.798 6.462 12.884 1.00 92.56 127 GLY A C 1
ATOM 1039 O O . GLY A 1 127 ? -0.025 6.572 13.797 1.00 92.56 127 GLY A O 1
ATOM 1040 N N . LEU A 1 128 ? 1.833 5.626 12.975 1.00 91.00 128 LEU A N 1
ATOM 1041 C CA . LEU A 1 128 ? 2.121 4.829 14.163 1.00 91.00 128 LEU A CA 1
ATOM 1042 C C . LEU A 1 128 ? 2.663 5.683 15.310 1.00 91.00 128 LEU A C 1
ATOM 1044 O O . LEU A 1 128 ? 2.169 5.543 16.428 1.00 91.00 128 LEU A O 1
ATOM 1048 N N . ARG A 1 129 ? 3.594 6.601 15.034 1.00 89.44 129 ARG A N 1
ATOM 1049 C CA . ARG A 1 129 ? 4.204 7.476 16.051 1.00 89.44 129 ARG A CA 1
ATOM 1050 C C . ARG A 1 129 ? 3.293 8.609 16.502 1.00 89.44 129 ARG A C 1
ATOM 1052 O O . ARG A 1 129 ? 3.315 9.002 17.665 1.00 89.44 129 ARG A O 1
ATOM 1059 N N . THR A 1 130 ? 2.502 9.161 15.587 1.00 90.00 130 THR A N 1
ATOM 1060 C CA . THR A 1 130 ? 1.606 10.272 15.901 1.00 90.00 130 THR A CA 1
ATOM 1061 C C . THR A 1 130 ? 0.311 9.743 16.499 1.00 90.00 130 THR A C 1
ATOM 1063 O O . THR A 1 130 ? -0.465 9.026 15.864 1.00 90.00 130 THR A O 1
ATOM 1066 N N . ASN A 1 131 ? 0.044 10.126 17.743 1.00 81.88 131 ASN A N 1
ATOM 1067 C CA . ASN A 1 131 ? -1.315 10.085 18.254 1.00 81.88 131 ASN A CA 1
ATOM 1068 C C . ASN A 1 131 ? -2.031 11.307 17.701 1.00 81.88 131 ASN A C 1
ATOM 1070 O O . ASN A 1 131 ? -1.523 12.426 17.807 1.00 81.88 131 ASN A O 1
ATOM 1074 N N . LYS A 1 132 ? -3.195 11.095 17.084 1.00 79.94 132 LYS A N 1
ATOM 1075 C CA . LYS A 1 132 ? -4.020 12.205 16.618 1.00 79.94 132 LYS A CA 1
ATOM 1076 C C . LYS A 1 132 ? -4.246 13.122 17.820 1.00 79.94 132 LYS A C 1
ATOM 1078 O O . LYS A 1 132 ? -4.680 12.615 18.863 1.00 79.94 132 LYS A O 1
ATOM 1083 N N . PRO A 1 133 ? -3.931 14.428 17.735 1.00 71.88 133 PRO A N 1
ATOM 1084 C CA . PRO A 1 133 ? -4.287 15.327 18.814 1.00 71.88 133 PRO A CA 1
ATOM 1085 C C . PRO A 1 133 ? -5.788 15.155 18.997 1.00 71.88 133 PRO A C 1
ATOM 1087 O O . PRO A 1 133 ? -6.546 15.304 18.031 1.00 71.88 133 PRO A O 1
ATOM 1090 N N . ARG A 1 134 ? -6.217 14.737 20.200 1.00 59.22 134 ARG A N 1
ATOM 1091 C CA . ARG A 1 134 ? -7.646 14.702 20.511 1.00 59.22 134 ARG A CA 1
ATOM 1092 C C . ARG A 1 134 ? -8.142 16.065 20.094 1.00 59.22 134 ARG A C 1
ATOM 1094 O O . ARG A 1 134 ? -7.584 17.067 20.537 1.00 59.22 134 ARG A O 1
ATOM 1101 N N . LYS A 1 135 ? -9.124 16.088 19.197 1.00 64.06 135 LYS A N 1
ATOM 1102 C CA . LYS A 1 135 ? -9.858 17.297 18.862 1.00 64.06 135 LYS A CA 1
ATOM 1103 C C . LYS A 1 135 ? -10.598 17.653 20.148 1.00 64.06 135 LYS A C 1
ATOM 1105 O O . LYS A 1 135 ? -11.756 17.295 20.308 1.00 64.06 135 LYS A O 1
ATOM 1110 N N . SER A 1 136 ? -9.871 18.189 21.132 1.00 51.09 136 SER A N 1
ATOM 1111 C CA . SER A 1 136 ? -10.420 18.809 22.319 1.00 51.09 136 SER A CA 1
ATOM 1112 C C . SER A 1 136 ? -11.406 19.782 21.738 1.00 51.09 136 SER A C 1
ATOM 1114 O O . SER A 1 136 ? -10.994 20.619 20.933 1.00 51.09 136 SER A O 1
ATOM 1116 N N . GLU A 1 137 ? -12.685 19.535 22.003 1.00 55.88 137 GLU A N 1
ATOM 1117 C CA . GLU A 1 137 ? -13.784 20.371 21.561 1.00 55.88 137 GLU A CA 1
ATOM 1118 C C . GLU A 1 137 ? -13.327 21.806 21.758 1.00 55.88 137 GLU A C 1
ATOM 1120 O O . GLU A 1 137 ? -13.138 22.266 22.884 1.00 55.88 137 GLU A O 1
ATOM 1125 N N . VAL A 1 138 ? -12.982 22.454 20.645 1.00 47.38 138 VAL A N 1
ATOM 1126 C CA . VAL A 1 138 ? -12.652 23.863 20.650 1.00 47.38 138 VAL A CA 1
ATOM 1127 C C . VAL A 1 138 ? -13.990 24.476 20.984 1.00 47.38 138 VAL A C 1
ATOM 1129 O O . VAL A 1 138 ? -14.863 24.578 20.125 1.00 47.38 138 VAL A O 1
ATOM 1132 N N . VAL A 1 139 ? -14.186 24.751 22.272 1.00 53.69 139 VAL A N 1
ATOM 1133 C CA . VAL A 1 139 ? -15.204 25.666 22.746 1.00 53.69 139 VAL A CA 1
ATOM 1134 C C . VAL A 1 139 ? -14.914 26.932 21.964 1.00 53.69 139 VAL A C 1
ATOM 1136 O O . VAL A 1 139 ? -13.905 27.597 22.198 1.00 53.69 139 VAL A O 1
ATOM 1139 N N . VAL A 1 140 ? -15.718 27.160 20.927 1.00 47.09 140 VAL A N 1
ATOM 1140 C CA . VAL A 1 140 ? -15.660 28.346 20.085 1.00 47.09 140 VAL A CA 1
ATOM 1141 C C . VAL A 1 140 ? -16.019 29.507 21.001 1.00 47.09 140 VAL A C 1
ATOM 1143 O O . VAL A 1 140 ? -17.185 29.835 21.188 1.00 47.09 140 VAL A O 1
ATOM 1146 N N . GLY A 1 141 ? -15.005 30.066 21.655 1.00 50.00 141 GLY A N 1
ATOM 1147 C CA . GLY A 1 141 ? -15.072 31.402 22.205 1.00 50.00 141 GLY A CA 1
ATOM 1148 C C . GLY A 1 141 ? -15.087 32.353 21.021 1.00 50.00 141 GLY A C 1
ATOM 1149 O O . GLY A 1 141 ? -14.067 32.536 20.359 1.00 50.00 141 GLY A O 1
ATOM 1150 N N . GLU A 1 142 ? -16.261 32.899 20.719 1.00 50.06 142 GLU A N 1
ATOM 1151 C CA . GLU A 1 142 ? -16.382 34.088 19.886 1.00 50.06 142 GLU A CA 1
ATOM 1152 C C . GLU A 1 142 ? -15.506 35.207 20.462 1.00 50.06 142 GLU A C 1
ATOM 1154 O O . GLU A 1 142 ? -15.585 35.524 21.649 1.00 50.06 142 GLU A O 1
ATOM 1159 N N . GLY A 1 143 ? -14.720 35.844 19.594 1.00 52.12 143 GLY A N 1
ATOM 1160 C CA . GLY A 1 143 ? -14.220 37.195 19.832 1.00 52.12 143 GLY A CA 1
ATOM 1161 C C . GLY A 1 143 ? -12.713 37.321 20.014 1.00 52.12 143 GLY A C 1
ATOM 1162 O O . GLY A 1 143 ? -12.197 37.291 21.126 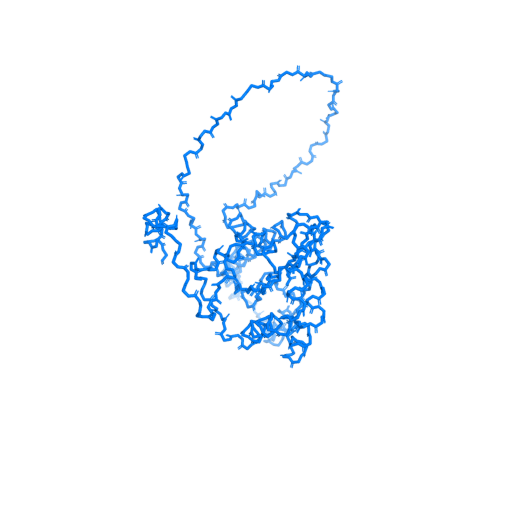1.00 52.12 143 GLY A O 1
ATOM 1163 N N . SER A 1 144 ? -12.007 37.582 18.915 1.00 51.28 144 SER A N 1
ATOM 1164 C CA . SER A 1 144 ? -11.332 38.872 18.667 1.00 51.28 144 SER A CA 1
ATOM 1165 C C . SER A 1 144 ? -10.448 38.771 17.419 1.00 51.28 144 SER A C 1
ATOM 1167 O O . SER A 1 144 ? -9.686 37.824 17.239 1.00 51.28 144 SER A O 1
ATOM 1169 N N . GLU A 1 145 ? -10.602 39.747 16.527 1.00 55.12 145 GLU A N 1
ATOM 1170 C CA . GLU A 1 145 ? -9.796 39.936 15.319 1.00 55.12 145 GLU A CA 1
ATOM 1171 C C . GLU A 1 145 ? -8.327 40.226 15.681 1.00 55.12 145 GLU A C 1
ATOM 1173 O O . GLU A 1 145 ? -8.079 41.081 16.537 1.00 55.12 145 GLU A O 1
ATOM 1178 N N . PRO A 1 146 ? -7.335 39.594 15.025 1.00 50.59 146 PRO A N 1
ATOM 1179 C CA . PRO A 1 146 ? -5.956 40.034 15.142 1.00 50.59 146 PRO A CA 1
ATOM 1180 C C . PRO A 1 146 ? -5.589 41.044 14.048 1.00 50.59 146 PRO A C 1
ATOM 1182 O O . PRO A 1 146 ? -5.662 40.785 12.847 1.00 50.59 146 PRO A O 1
ATOM 1185 N N . ASN A 1 147 ? -5.149 42.193 14.547 1.00 43.22 147 ASN A N 1
ATOM 1186 C CA . ASN A 1 147 ? -4.482 43.289 13.868 1.00 43.22 147 ASN A CA 1
ATOM 1187 C C . ASN A 1 147 ? -3.198 42.805 13.158 1.00 43.22 147 ASN A C 1
ATOM 1189 O O . ASN A 1 147 ? -2.370 42.118 13.759 1.00 43.22 147 ASN A O 1
ATOM 1193 N N . ILE A 1 148 ? -3.046 43.167 11.885 1.00 57.34 148 ILE A N 1
ATOM 1194 C CA . ILE A 1 148 ? -1.872 42.887 11.051 1.00 57.34 148 ILE A CA 1
ATOM 1195 C C . ILE A 1 148 ? -0.928 44.077 11.192 1.00 57.34 148 ILE A C 1
ATOM 1197 O O . ILE A 1 148 ? -1.300 45.152 10.747 1.00 57.34 148 ILE A O 1
ATOM 1201 N N . GLU A 1 149 ? 0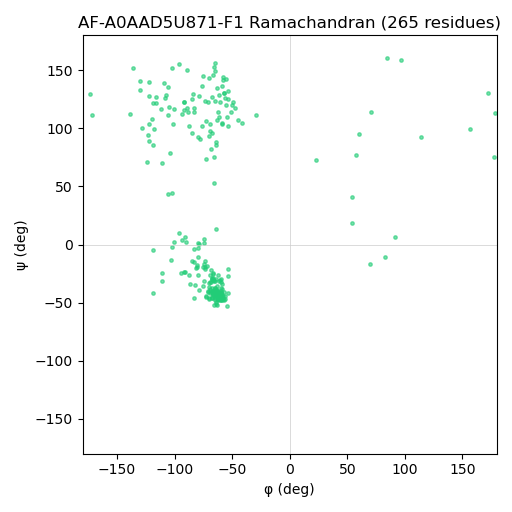.274 43.885 11.747 1.00 48.44 149 GLU A N 1
ATOM 1202 C CA . GLU A 1 149 ? 1.486 44.608 11.324 1.00 48.44 149 GLU A CA 1
ATOM 1203 C C . GLU A 1 149 ? 2.764 44.086 12.020 1.00 48.44 149 GLU A C 1
ATOM 1205 O O . GLU A 1 149 ? 2.849 44.013 13.242 1.00 48.44 149 GLU A O 1
ATOM 1210 N N . ASN A 1 150 ? 3.776 43.805 11.186 1.00 46.84 150 ASN A N 1
ATOM 1211 C CA . ASN A 1 150 ? 5.224 43.767 11.447 1.00 46.84 150 ASN A CA 1
ATOM 1212 C C . ASN A 1 150 ? 5.839 42.652 12.319 1.00 46.84 150 ASN A C 1
ATOM 1214 O O . ASN A 1 150 ? 5.777 42.660 13.543 1.00 46.84 150 ASN A O 1
ATOM 1218 N N . SER A 1 151 ? 6.659 41.797 11.693 1.00 47.31 151 SER A N 1
ATOM 1219 C CA . SER A 1 151 ? 8.128 41.956 11.743 1.00 47.31 151 SER A CA 1
ATOM 1220 C C . SER A 1 151 ? 8.849 40.835 10.984 1.00 47.31 151 SER A C 1
ATOM 1222 O O . SER A 1 151 ? 8.863 39.669 11.374 1.00 47.31 151 SER A O 1
ATOM 1224 N N . GLU A 1 152 ? 9.492 41.231 9.889 1.00 54.44 152 GLU A N 1
ATOM 1225 C CA . GLU A 1 152 ? 10.672 40.568 9.345 1.00 54.44 152 GLU A CA 1
ATOM 1226 C C . GLU A 1 152 ? 11.785 40.621 10.403 1.00 54.44 152 GLU A C 1
ATOM 1228 O O . GLU A 1 152 ? 12.119 41.715 10.852 1.00 54.44 152 GLU A O 1
ATOM 1233 N N . GLN A 1 153 ? 12.317 39.461 10.815 1.00 49.03 153 GLN A N 1
ATOM 1234 C CA . GLN A 1 153 ? 13.688 39.208 11.313 1.00 49.03 153 GLN A CA 1
ATOM 1235 C C . GLN A 1 153 ? 13.720 37.950 12.200 1.00 49.03 153 GLN A C 1
ATOM 1237 O O . GLN A 1 153 ? 13.424 38.017 13.391 1.00 49.03 153 GLN A O 1
ATOM 1242 N N . LYS A 1 154 ? 14.151 36.815 11.629 1.00 45.97 154 LYS A N 1
ATOM 1243 C CA . LYS A 1 154 ? 15.113 35.862 12.231 1.00 45.97 154 LYS A CA 1
ATOM 1244 C C . LYS A 1 154 ? 15.320 34.649 11.318 1.00 45.97 154 LYS A C 1
ATOM 1246 O O . LYS A 1 154 ? 14.863 33.545 11.590 1.00 45.97 154 LYS A O 1
ATOM 1251 N N . GLU A 1 155 ? 16.081 34.861 10.251 1.00 49.28 155 GLU A N 1
ATOM 1252 C CA . GLU A 1 155 ? 16.911 33.804 9.677 1.00 49.28 155 GLU A CA 1
ATOM 1253 C C . GLU A 1 155 ? 18.231 33.791 10.454 1.00 49.28 155 GLU A C 1
ATOM 1255 O O . GLU A 1 155 ? 19.137 34.582 10.204 1.00 49.28 155 GLU A O 1
ATOM 1260 N N . ALA A 1 156 ? 18.323 32.923 11.457 1.00 44.31 156 ALA A N 1
ATOM 1261 C CA . ALA A 1 156 ? 19.596 32.530 12.039 1.00 44.31 156 ALA A CA 1
ATOM 1262 C C . ALA A 1 156 ? 19.540 31.027 12.299 1.00 44.31 156 ALA A C 1
ATOM 1264 O O . ALA A 1 156 ? 18.749 30.548 13.109 1.00 44.31 156 ALA A O 1
ATOM 1265 N N . ALA A 1 157 ? 20.360 30.323 11.523 1.00 48.34 157 ALA A N 1
ATOM 1266 C CA . ALA A 1 157 ? 20.626 28.898 11.528 1.00 48.34 157 ALA A CA 1
ATOM 1267 C C . ALA A 1 157 ? 20.454 28.229 12.901 1.00 48.34 157 ALA A C 1
ATOM 1269 O O . ALA A 1 157 ? 21.267 28.408 13.806 1.00 48.34 157 ALA A O 1
ATOM 1270 N N . MET A 1 158 ? 19.430 27.384 13.008 1.00 42.12 158 MET A N 1
ATOM 1271 C CA . MET A 1 158 ? 19.368 26.333 14.013 1.00 42.12 158 MET A CA 1
ATOM 1272 C C . MET A 1 158 ? 19.675 25.020 13.296 1.00 42.12 158 MET A C 1
ATOM 1274 O O . MET A 1 158 ? 18.781 24.262 12.925 1.00 42.12 158 MET A O 1
ATOM 1278 N N . THR A 1 159 ? 20.965 24.789 13.046 1.00 44.41 159 THR A N 1
ATOM 1279 C CA . THR A 1 159 ? 21.488 23.458 12.730 1.00 44.41 159 THR A CA 1
ATOM 1280 C C . THR A 1 159 ? 21.366 22.631 14.005 1.00 44.41 159 THR A C 1
ATOM 1282 O O . THR A 1 159 ? 22.290 22.556 14.809 1.00 44.41 159 THR A O 1
ATOM 1285 N N . ILE A 1 160 ? 20.171 22.090 14.239 1.00 48.56 160 ILE A N 1
ATOM 1286 C CA . ILE A 1 160 ? 19.974 21.017 15.203 1.00 48.56 160 ILE A CA 1
ATOM 1287 C C . ILE A 1 160 ? 20.497 19.768 14.504 1.00 48.56 160 ILE A C 1
ATOM 1289 O O . ILE A 1 160 ? 19.824 19.202 13.643 1.00 48.56 160 ILE A O 1
ATOM 1293 N N . GLU A 1 161 ? 21.703 19.343 14.860 1.00 46.34 161 GLU A N 1
ATOM 1294 C CA . GLU A 1 161 ? 22.081 17.943 14.720 1.00 46.34 161 GLU A CA 1
ATOM 1295 C C . GLU A 1 161 ? 21.165 17.164 15.667 1.00 46.34 161 GLU A C 1
ATOM 1297 O O . GLU A 1 161 ? 21.452 16.973 16.846 1.00 46.34 161 GLU A O 1
ATOM 1302 N N . SER A 1 162 ? 19.973 16.815 15.177 1.00 48.41 162 SER A N 1
ATOM 1303 C CA . SER A 1 162 ? 19.079 15.910 15.877 1.00 48.41 162 SER A CA 1
ATOM 1304 C C . SER A 1 162 ? 19.736 14.544 15.809 1.00 48.41 162 SER A C 1
ATOM 1306 O O . SER A 1 162 ? 19.608 13.826 14.816 1.00 48.41 162 SER A O 1
ATOM 1308 N N . GLU A 1 163 ? 20.499 14.231 16.846 1.00 43.22 163 GLU A N 1
ATOM 1309 C CA . GLU A 1 163 ? 20.921 12.888 17.186 1.00 43.22 163 GLU A CA 1
ATOM 1310 C C . GLU A 1 163 ? 19.679 11.993 17.065 1.00 43.22 163 GLU A C 1
ATOM 1312 O O . GLU A 1 163 ? 18.715 12.135 17.819 1.00 43.22 163 GLU A O 1
ATOM 1317 N N . ILE A 1 164 ? 19.635 11.164 16.016 1.00 45.31 164 ILE A N 1
ATOM 1318 C CA . ILE A 1 164 ? 18.509 10.277 15.714 1.00 45.31 164 ILE A CA 1
ATOM 1319 C C . ILE A 1 164 ? 18.566 9.152 16.744 1.00 45.31 164 ILE A C 1
ATOM 1321 O O . ILE A 1 164 ? 18.976 8.028 16.460 1.00 45.31 164 ILE A O 1
ATOM 1325 N N . THR A 1 165 ? 18.200 9.460 17.985 1.00 43.78 165 THR A N 1
ATOM 1326 C CA . THR A 1 165 ? 17.856 8.445 18.966 1.00 43.78 165 THR A CA 1
ATOM 1327 C C . THR A 1 165 ? 16.626 7.763 18.396 1.00 43.78 165 THR A C 1
ATOM 1329 O O . THR A 1 165 ? 15.566 8.379 18.307 1.00 43.78 165 THR A O 1
ATOM 1332 N N . GLN A 1 166 ? 16.785 6.536 17.901 1.00 44.91 166 GLN A N 1
ATOM 1333 C CA . GLN A 1 166 ? 15.677 5.752 17.366 1.00 44.91 166 GLN A CA 1
ATOM 1334 C C . GLN A 1 166 ? 14.605 5.682 18.456 1.00 44.91 166 GLN A C 1
ATOM 1336 O O . GLN A 1 166 ? 14.851 5.064 19.495 1.00 44.91 166 GLN A O 1
ATOM 1341 N N . PRO A 1 167 ? 13.454 6.359 18.296 1.00 50.91 167 PRO A N 1
ATOM 1342 C CA . PRO A 1 167 ? 12.433 6.286 19.315 1.00 50.91 167 PRO A CA 1
ATOM 1343 C C . PRO A 1 167 ? 11.920 4.855 19.284 1.00 50.91 167 PRO A C 1
ATOM 1345 O O . PRO A 1 167 ? 11.576 4.336 18.222 1.00 50.91 167 PRO A O 1
ATOM 1348 N N . ASN A 1 168 ? 11.928 4.207 20.442 1.00 57.16 168 ASN A N 1
ATOM 1349 C CA . ASN A 1 168 ? 11.303 2.910 20.609 1.00 57.16 168 ASN A CA 1
ATOM 1350 C C . ASN A 1 168 ? 9.818 3.076 20.250 1.00 57.16 168 ASN A C 1
ATOM 1352 O O . ASN A 1 168 ? 9.069 3.727 20.980 1.00 57.16 168 ASN A O 1
ATOM 1356 N N . VAL A 1 169 ? 9.422 2.612 19.064 1.00 66.12 169 VAL A N 1
ATOM 1357 C CA . VAL A 1 169 ? 8.049 2.745 18.577 1.00 66.12 169 VAL A CA 1
ATOM 1358 C C . VAL A 1 169 ? 7.229 1.679 19.286 1.00 66.12 169 VAL A C 1
ATOM 1360 O O . VAL A 1 169 ? 7.130 0.546 18.828 1.00 66.12 169 VAL A O 1
ATOM 1363 N N . GLU A 1 170 ? 6.653 2.034 20.430 1.00 71.12 170 GLU A N 1
ATOM 1364 C CA . GLU A 1 170 ? 5.689 1.178 21.114 1.00 71.12 170 GLU A CA 1
ATOM 1365 C C . GLU A 1 170 ? 4.406 1.122 20.275 1.00 71.12 170 GLU A C 1
ATOM 1367 O O . GLU A 1 170 ? 3.570 2.028 20.302 1.00 71.12 170 GLU A O 1
ATOM 1372 N N . ILE A 1 171 ? 4.263 0.065 19.474 1.00 72.56 171 ILE A N 1
ATOM 1373 C CA . ILE A 1 171 ? 3.009 -0.214 18.775 1.00 72.56 171 ILE A CA 1
ATOM 1374 C C . ILE A 1 171 ? 1.962 -0.519 19.858 1.00 72.56 171 ILE A C 1
ATOM 1376 O O . ILE A 1 171 ? 2.193 -1.409 20.681 1.00 72.56 171 ILE A O 1
ATOM 1380 N N . PRO A 1 172 ? 0.824 0.201 19.906 1.00 71.38 172 PRO A N 1
ATOM 1381 C CA . PRO A 1 172 ? -0.186 -0.039 20.926 1.00 71.38 172 PRO A CA 1
ATOM 1382 C C . PRO A 1 172 ? -0.648 -1.501 20.881 1.00 71.38 172 PRO A C 1
ATOM 1384 O O . PRO A 1 172 ? -0.973 -2.027 19.814 1.00 71.38 172 PRO A O 1
ATOM 1387 N N . TYR A 1 173 ? -0.668 -2.153 22.048 1.00 69.19 173 TYR A N 1
ATOM 1388 C CA . TYR A 1 173 ? -1.042 -3.561 22.187 1.00 69.19 173 TYR A CA 1
ATOM 1389 C C . TYR A 1 173 ? -2.380 -3.853 21.488 1.00 69.19 173 TYR A C 1
ATOM 1391 O O . TYR A 1 173 ? -3.412 -3.280 21.836 1.00 69.19 173 TYR A O 1
ATOM 1399 N N . GLY A 1 174 ? -2.357 -4.765 20.511 1.00 79.69 174 GLY A N 1
ATOM 1400 C CA . GLY A 1 174 ? -3.543 -5.208 19.769 1.00 79.69 174 GLY A CA 1
ATOM 1401 C C . GLY A 1 174 ? -3.866 -4.429 18.488 1.00 79.69 174 GLY A C 1
ATOM 1402 O O . GLY A 1 174 ? -4.910 -4.688 17.892 1.00 79.69 174 GLY A O 1
ATOM 1403 N N . PHE A 1 175 ? -3.012 -3.498 18.047 1.00 86.12 175 PHE A N 1
ATOM 1404 C CA . PHE A 1 175 ? -3.116 -2.909 16.708 1.00 86.12 175 PHE A CA 1
ATOM 1405 C C . PHE A 1 175 ? -2.344 -3.759 15.691 1.00 86.12 175 PHE A C 1
ATOM 1407 O O . PHE A 1 175 ? -1.117 -3.701 15.620 1.00 86.12 175 PHE A O 1
ATOM 1414 N N . GLU A 1 176 ? -3.065 -4.562 14.913 1.00 88.38 176 GLU A N 1
ATOM 1415 C CA . GLU A 1 176 ? -2.488 -5.333 13.809 1.00 88.38 176 GLU A CA 1
ATOM 1416 C C . GLU A 1 176 ? -2.395 -4.461 12.556 1.00 88.38 176 GLU A C 1
ATOM 1418 O O . GLU A 1 176 ? -3.373 -3.831 12.161 1.00 88.38 176 GLU A O 1
ATOM 1423 N N . LEU A 1 177 ? -1.217 -4.419 11.931 1.00 88.50 177 LEU A N 1
ATOM 1424 C CA . LEU A 1 177 ? -1.001 -3.679 10.690 1.00 88.50 177 LEU A CA 1
ATOM 1425 C C . LEU A 1 177 ? -1.610 -4.420 9.491 1.00 88.50 177 LEU A C 1
ATOM 1427 O O . LEU A 1 177 ? -1.552 -5.652 9.451 1.00 88.50 177 LEU A O 1
ATOM 1431 N N . PRO A 1 178 ? -2.142 -3.692 8.490 1.00 89.12 178 PRO A N 1
ATOM 1432 C CA . PRO A 1 178 ? -2.630 -4.319 7.274 1.00 89.12 178 PRO A CA 1
ATOM 1433 C C . PRO A 1 178 ? -1.463 -4.939 6.505 1.00 89.12 178 PRO A C 1
ATOM 1435 O O . PRO A 1 178 ? -0.330 -4.449 6.567 1.00 89.12 178 PRO A O 1
ATOM 1438 N N . ALA A 1 179 ? -1.748 -5.982 5.726 1.00 89.38 179 ALA A N 1
ATOM 1439 C CA . ALA A 1 179 ? -0.766 -6.524 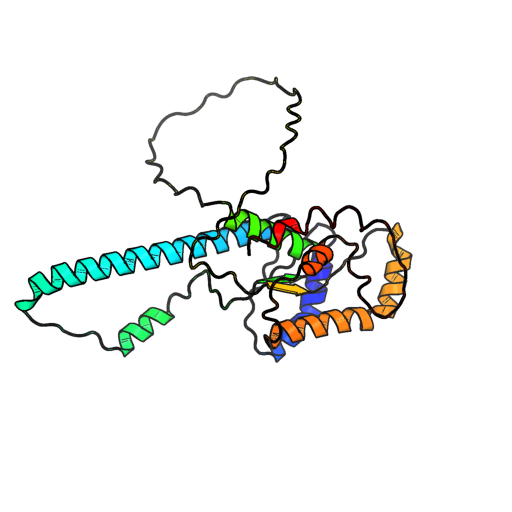4.793 1.00 89.38 179 ALA A CA 1
ATOM 1440 C C . ALA A 1 179 ? -0.325 -5.433 3.801 1.00 89.38 179 ALA A C 1
ATOM 1442 O O . ALA A 1 179 ? -1.152 -4.672 3.292 1.00 89.38 179 ALA A O 1
ATOM 1443 N N . LEU A 1 180 ? 0.976 -5.349 3.531 1.00 90.75 180 LEU A N 1
ATOM 1444 C CA . LEU A 1 180 ? 1.537 -4.381 2.595 1.00 90.75 180 LEU A CA 1
ATOM 1445 C C . LEU A 1 180 ? 1.935 -5.090 1.302 1.00 90.75 180 LEU A C 1
ATOM 1447 O O . LEU A 1 180 ? 2.546 -6.153 1.343 1.00 90.75 180 LEU A O 1
ATOM 1451 N N . GLY A 1 181 ? 1.603 -4.484 0.165 1.00 91.56 181 GLY A N 1
ATOM 1452 C CA . GLY A 1 181 ? 2.003 -4.949 -1.159 1.00 91.56 181 GLY A CA 1
ATOM 1453 C C . GLY A 1 181 ? 2.784 -3.872 -1.904 1.00 91.56 181 GLY A C 1
ATOM 1454 O O . GLY A 1 181 ? 2.421 -2.692 -1.873 1.00 91.56 181 GLY A O 1
ATOM 1455 N N . PHE A 1 182 ? 3.835 -4.275 -2.609 1.00 92.56 182 PHE A N 1
ATOM 1456 C CA . PHE A 1 182 ? 4.616 -3.391 -3.464 1.00 92.56 182 PHE A CA 1
ATOM 1457 C C . PHE A 1 182 ? 4.630 -3.929 -4.890 1.00 92.56 182 PHE A C 1
ATOM 1459 O O . PHE A 1 182 ? 4.996 -5.075 -5.115 1.00 92.56 182 PHE A O 1
ATOM 1466 N N . ILE A 1 183 ? 4.267 -3.088 -5.859 1.00 93.00 183 ILE A N 1
ATOM 1467 C CA . ILE A 1 183 ? 4.362 -3.435 -7.277 1.00 93.00 183 ILE A CA 1
ATOM 1468 C C . ILE A 1 183 ? 5.364 -2.493 -7.951 1.00 93.00 183 ILE A C 1
ATOM 1470 O O . ILE A 1 183 ? 5.170 -1.268 -7.938 1.00 93.00 183 ILE A O 1
ATOM 1474 N N . PRO A 1 184 ? 6.439 -3.019 -8.566 1.00 90.62 184 PRO A N 1
ATOM 1475 C CA . PRO A 1 184 ? 7.494 -2.187 -9.116 1.00 90.62 184 PRO A CA 1
ATOM 1476 C C . PRO A 1 184 ? 7.045 -1.470 -10.395 1.00 90.62 184 PRO A C 1
ATOM 1478 O O . PRO A 1 184 ? 7.011 -2.040 -11.478 1.00 90.62 184 PRO A O 1
ATOM 1481 N N . ALA A 1 185 ? 6.800 -0.165 -10.299 1.00 90.00 185 ALA A N 1
ATOM 1482 C CA . ALA A 1 185 ? 6.635 0.718 -11.450 1.00 90.00 185 ALA A CA 1
ATOM 1483 C C . ALA A 1 185 ? 7.700 1.816 -11.411 1.00 90.00 185 ALA A C 1
ATOM 1485 O O . ALA A 1 185 ? 7.680 2.707 -10.564 1.00 90.00 185 ALA A O 1
ATOM 1486 N N . ARG A 1 186 ? 8.676 1.734 -12.319 1.00 85.25 186 ARG A N 1
ATOM 1487 C CA . ARG A 1 186 ? 9.716 2.761 -12.467 1.00 85.25 186 ARG A CA 1
ATOM 1488 C C . ARG A 1 186 ? 9.501 3.544 -13.739 1.00 85.25 186 ARG A C 1
ATOM 1490 O O . ARG A 1 186 ? 9.501 2.930 -14.807 1.00 85.25 186 ARG A O 1
ATOM 1497 N N . GLN A 1 187 ? 9.436 4.864 -13.651 1.00 82.44 187 GLN A N 1
ATOM 1498 C CA . GLN A 1 187 ? 9.506 5.708 -14.832 1.00 82.44 187 GLN A CA 1
ATOM 1499 C C . GLN A 1 187 ? 10.958 6.069 -15.165 1.00 82.44 187 GLN A C 1
ATOM 1501 O O . GLN A 1 187 ? 11.829 6.108 -14.301 1.00 82.44 187 GLN A O 1
ATOM 1506 N N . LEU A 1 188 ? 11.237 6.278 -16.451 1.00 84.81 188 LEU A N 1
ATOM 1507 C CA . LEU A 1 188 ? 12.545 6.703 -16.946 1.00 84.81 188 LEU A CA 1
ATOM 1508 C C . LEU A 1 188 ? 12.397 8.047 -17.645 1.00 84.81 188 LEU A C 1
ATOM 1510 O O . LEU A 1 188 ? 12.207 8.115 -18.861 1.00 84.81 188 LEU A O 1
ATOM 1514 N N . ASN A 1 189 ? 12.462 9.122 -16.872 1.00 82.12 189 ASN A N 1
ATOM 1515 C CA . ASN A 1 189 ? 12.308 10.478 -17.387 1.00 82.12 189 ASN A CA 1
ATOM 1516 C C . ASN A 1 189 ? 13.649 11.153 -17.670 1.00 82.12 189 ASN A C 1
ATOM 1518 O O . ASN A 1 189 ? 14.676 10.797 -17.107 1.00 82.12 189 ASN A O 1
ATOM 1522 N N . GLY A 1 190 ? 13.634 12.134 -18.573 1.00 85.44 190 GLY A N 1
ATOM 1523 C CA . GLY A 1 190 ? 14.821 12.909 -18.946 1.00 85.44 190 GLY A CA 1
ATOM 1524 C C . GLY A 1 190 ? 15.532 12.408 -20.204 1.00 85.44 190 GLY A C 1
ATOM 1525 O O . GLY A 1 190 ? 15.354 11.273 -20.648 1.00 85.44 190 GLY A O 1
ATOM 1526 N N . TRP A 1 191 ? 16.313 13.291 -20.825 1.00 90.12 191 TRP A N 1
ATOM 1527 C CA . TRP A 1 191 ? 17.048 12.999 -22.061 1.00 90.12 191 TRP A CA 1
ATOM 1528 C C . TRP A 1 191 ? 18.273 12.112 -21.834 1.00 90.12 191 TRP A C 1
ATOM 1530 O O . TRP A 1 191 ? 18.577 11.277 -22.680 1.00 90.12 191 TRP A O 1
ATOM 1540 N N . SER A 1 192 ? 18.917 12.214 -20.669 1.00 90.75 192 SER A N 1
ATOM 1541 C CA . SER A 1 192 ? 20.049 11.358 -20.287 1.00 90.75 192 SER A CA 1
ATOM 1542 C C . SER A 1 192 ? 19.675 9.873 -20.225 1.00 90.75 192 SER A C 1
ATOM 1544 O O . SER A 1 192 ? 20.486 9.017 -20.559 1.00 90.75 192 SER A O 1
ATOM 1546 N N . LEU A 1 193 ? 18.424 9.562 -19.868 1.00 88.94 193 LEU A N 1
ATOM 1547 C CA . LEU A 1 193 ? 17.898 8.196 -19.807 1.00 88.94 193 LEU A CA 1
ATOM 1548 C C . LEU A 1 193 ? 17.243 7.731 -21.118 1.00 88.94 193 LEU A C 1
ATOM 1550 O O . LEU A 1 193 ? 16.662 6.647 -21.151 1.00 88.94 193 LEU A O 1
ATOM 1554 N N . PHE A 1 194 ? 17.319 8.506 -22.208 1.00 93.56 194 PHE A N 1
ATOM 1555 C CA . PHE A 1 194 ? 16.699 8.125 -23.484 1.00 93.56 194 PHE A CA 1
ATOM 1556 C C . PHE A 1 194 ? 17.221 6.789 -24.047 1.00 93.56 194 PHE A C 1
ATOM 1558 O O . PHE A 1 194 ? 16.383 5.945 -24.370 1.00 93.56 194 PHE A O 1
ATOM 1565 N N . PRO A 1 195 ? 18.543 6.516 -24.110 1.00 95.44 195 PRO A N 1
ATOM 1566 C CA . PRO A 1 195 ? 19.030 5.220 -24.592 1.00 95.44 195 PRO A CA 1
ATOM 1567 C C . PRO A 1 195 ? 18.498 4.058 -23.746 1.00 95.44 195 PRO A C 1
ATOM 1569 O O . PRO A 1 195 ? 18.100 3.020 -24.271 1.00 95.44 195 PRO A O 1
ATOM 1572 N N . TYR A 1 196 ? 18.407 4.270 -22.431 1.00 92.12 196 TYR A N 1
ATOM 1573 C CA . TYR A 1 196 ? 17.875 3.277 -21.508 1.00 92.12 196 TYR A CA 1
ATOM 1574 C C . TYR A 1 196 ? 16.361 3.073 -21.672 1.00 92.12 196 TYR A C 1
ATOM 1576 O O . TYR A 1 196 ? 15.889 1.946 -21.555 1.00 92.12 196 TYR A O 1
ATOM 1584 N N . ARG A 1 197 ? 15.589 4.114 -22.022 1.00 91.75 197 ARG A N 1
ATOM 1585 C CA . ARG A 1 197 ? 14.173 3.966 -22.411 1.00 91.75 197 ARG A CA 1
ATOM 1586 C C . ARG A 1 197 ? 14.011 3.085 -23.641 1.00 91.75 197 ARG A C 1
ATOM 1588 O O . ARG A 1 197 ? 13.169 2.197 -23.621 1.00 91.75 197 ARG A O 1
ATOM 1595 N N . VAL A 1 198 ? 14.804 3.324 -24.686 1.00 94.06 198 VAL A N 1
ATOM 1596 C CA . VAL A 1 198 ? 14.743 2.529 -25.922 1.00 94.06 198 VAL A CA 1
ATOM 1597 C C . VAL A 1 198 ? 15.099 1.075 -25.624 1.00 94.06 198 VAL A C 1
ATOM 1599 O O . VAL A 1 198 ? 14.358 0.173 -25.998 1.00 94.06 198 VAL A O 1
ATOM 1602 N N . TYR A 1 199 ? 16.176 0.840 -24.874 1.00 94.06 199 TYR A N 1
ATOM 1603 C CA . TYR A 1 199 ? 16.544 -0.502 -24.425 1.00 94.06 199 TYR A CA 1
ATOM 1604 C C . TYR A 1 199 ? 15.426 -1.171 -23.613 1.00 94.06 199 TYR A C 1
ATOM 1606 O O . TYR A 1 199 ? 15.047 -2.310 -23.884 1.00 94.06 199 TYR A O 1
ATOM 1614 N N . ARG A 1 200 ? 14.845 -0.449 -22.649 1.00 90.31 200 ARG A N 1
ATOM 1615 C CA . ARG A 1 200 ? 13.755 -0.964 -21.819 1.00 90.31 200 ARG A CA 1
ATOM 1616 C C . ARG A 1 200 ? 12.481 -1.224 -22.615 1.00 90.31 200 ARG A C 1
ATOM 1618 O O . ARG A 1 200 ? 11.772 -2.154 -22.262 1.00 90.31 200 ARG A O 1
ATOM 1625 N N . TRP A 1 201 ? 12.209 -0.469 -23.676 1.00 93.25 201 TRP A N 1
ATOM 1626 C CA . TRP A 1 201 ? 11.087 -0.733 -24.577 1.00 93.25 201 TRP A CA 1
ATOM 1627 C C . TRP A 1 201 ? 11.214 -2.115 -25.237 1.00 93.25 201 TRP A C 1
ATOM 1629 O O . TRP A 1 201 ? 10.268 -2.897 -25.220 1.00 93.25 201 TRP A O 1
ATOM 1639 N N . PHE A 1 202 ? 12.412 -2.503 -25.691 1.00 95.94 202 PHE A N 1
ATOM 1640 C CA . PHE A 1 202 ? 12.648 -3.868 -26.188 1.00 95.94 202 PHE A CA 1
ATOM 1641 C C . PHE A 1 202 ? 12.553 -4.945 -25.095 1.00 95.94 202 PHE A C 1
ATOM 1643 O O . PHE A 1 202 ? 12.245 -6.101 -25.386 1.00 95.94 202 PHE A O 1
ATOM 1650 N N . LEU A 1 203 ? 12.797 -4.579 -23.834 1.00 93.56 203 LEU A N 1
ATOM 1651 C CA . LEU A 1 203 ? 12.669 -5.466 -22.675 1.00 93.56 203 LEU A CA 1
ATOM 1652 C C . LEU A 1 203 ? 11.332 -5.345 -21.941 1.00 93.56 203 LEU A C 1
ATOM 1654 O O . LEU A 1 203 ? 11.181 -5.926 -20.864 1.00 93.56 203 LEU A O 1
ATOM 1658 N N . GLU A 1 204 ? 10.359 -4.629 -22.503 1.00 91.00 204 GLU A N 1
ATOM 1659 C CA . GLU A 1 204 ? 9.113 -4.306 -21.812 1.00 91.00 204 GLU A CA 1
ATOM 1660 C C . GLU A 1 204 ? 8.402 -5.580 -21.347 1.00 91.00 204 GLU A C 1
ATOM 1662 O O . GLU A 1 204 ? 8.015 -5.676 -20.188 1.00 91.00 204 GLU A O 1
ATOM 1667 N N . ARG A 1 205 ? 8.388 -6.628 -22.180 1.00 93.38 205 ARG A N 1
ATOM 1668 C CA . ARG A 1 205 ? 7.822 -7.940 -21.824 1.00 93.38 205 ARG A CA 1
ATOM 1669 C C . ARG A 1 205 ? 8.398 -8.528 -20.534 1.00 93.38 205 ARG A C 1
ATOM 1671 O O . ARG A 1 205 ? 7.641 -9.053 -19.729 1.00 93.38 205 ARG A O 1
ATOM 1678 N N . LYS A 1 206 ? 9.715 -8.427 -20.320 1.00 93.12 206 LYS A N 1
ATOM 1679 C CA . LYS A 1 206 ? 10.362 -8.957 -19.106 1.00 93.12 206 LYS A CA 1
ATOM 1680 C C . LYS A 1 206 ? 10.000 -8.132 -17.878 1.00 93.12 206 LYS A C 1
ATOM 1682 O O . LYS A 1 206 ? 9.746 -8.683 -16.818 1.00 93.12 206 LYS A O 1
ATOM 1687 N N . VAL A 1 207 ? 9.958 -6.808 -18.025 1.00 89.44 207 VAL A N 1
ATOM 1688 C CA . VAL A 1 207 ? 9.573 -5.909 -16.928 1.00 89.44 207 VAL A CA 1
ATOM 1689 C C . VAL A 1 207 ? 8.119 -6.148 -16.524 1.00 89.44 207 VAL A C 1
ATOM 1691 O O . VAL A 1 207 ? 7.809 -6.211 -15.339 1.00 89.44 207 VAL A O 1
ATOM 1694 N N . LEU A 1 208 ? 7.236 -6.317 -17.506 1.00 92.38 208 LEU A N 1
ATOM 1695 C CA . LEU A 1 208 ? 5.820 -6.586 -17.280 1.00 92.38 208 LEU A CA 1
ATOM 1696 C C . LEU A 1 208 ? 5.565 -7.969 -16.692 1.00 92.38 208 LEU A C 1
ATOM 1698 O O . LEU A 1 208 ? 4.646 -8.114 -15.894 1.00 92.38 208 LEU A O 1
ATOM 1702 N N . GLN A 1 209 ? 6.386 -8.961 -17.039 1.00 94.38 209 GLN A N 1
ATOM 1703 C CA . GLN A 1 209 ? 6.330 -10.272 -16.404 1.00 94.38 209 GLN A CA 1
ATOM 1704 C C . GLN A 1 209 ? 6.551 -10.154 -14.890 1.00 94.38 209 GLN A C 1
ATOM 1706 O O . GLN A 1 209 ? 5.739 -10.665 -14.130 1.00 94.38 209 GLN A O 1
ATOM 1711 N N . VAL A 1 210 ? 7.567 -9.400 -14.453 1.00 92.19 210 VAL A N 1
ATOM 1712 C CA . VAL A 1 210 ? 7.822 -9.160 -13.019 1.00 92.19 210 VAL A CA 1
ATOM 1713 C C . VAL A 1 210 ? 6.638 -8.450 -12.355 1.00 92.19 210 VAL A C 1
ATOM 1715 O O . VAL A 1 210 ? 6.193 -8.852 -11.288 1.00 92.19 210 VAL A O 1
ATOM 1718 N N . VAL A 1 211 ? 6.080 -7.417 -12.996 1.00 94.44 211 VAL A N 1
ATOM 1719 C CA . VAL A 1 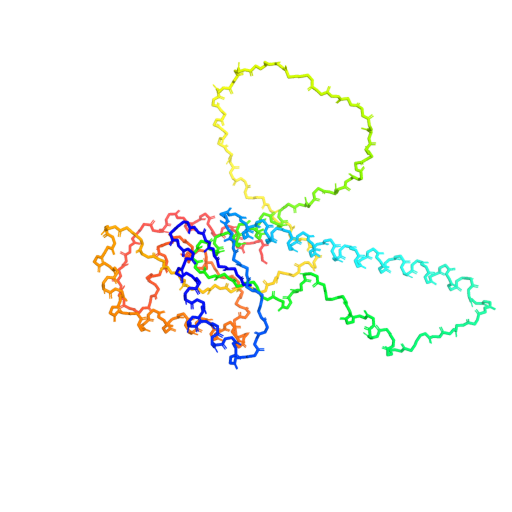211 ? 4.893 -6.709 -12.479 1.00 94.44 211 VAL A CA 1
ATOM 1720 C C . VAL A 1 211 ? 3.689 -7.645 -12.339 1.00 94.44 211 VAL A C 1
ATOM 1722 O O . VAL A 1 211 ? 2.976 -7.575 -11.340 1.00 94.44 211 VAL A O 1
ATOM 1725 N N . GLY A 1 212 ? 3.461 -8.513 -13.326 1.00 95.19 212 GLY A N 1
ATOM 1726 C CA . GLY A 1 212 ? 2.368 -9.481 -13.314 1.00 95.19 212 GLY A CA 1
ATOM 1727 C C . GLY A 1 212 ? 2.546 -10.563 -12.250 1.00 95.19 212 GLY A C 1
ATOM 1728 O O . GLY A 1 212 ? 1.588 -10.890 -11.557 1.00 95.19 212 GLY A O 1
ATOM 1729 N N . GLU A 1 213 ? 3.765 -11.078 -12.076 1.00 93.50 213 GLU A N 1
ATOM 1730 C CA . GLU A 1 213 ? 4.097 -12.052 -11.029 1.00 93.50 213 GLU A CA 1
ATOM 1731 C C . GLU A 1 213 ? 3.861 -11.471 -9.626 1.00 93.50 213 GLU A C 1
ATOM 1733 O O . GLU A 1 213 ? 3.212 -12.112 -8.802 1.00 93.50 213 GLU A O 1
ATOM 1738 N N . GLU A 1 214 ? 4.293 -10.233 -9.371 1.00 92.25 214 GLU A N 1
ATOM 1739 C CA . GLU A 1 214 ? 4.040 -9.541 -8.097 1.00 92.25 214 GLU A CA 1
ATOM 1740 C C . GLU A 1 214 ? 2.542 -9.267 -7.873 1.00 92.25 214 GLU A C 1
ATOM 1742 O O . GLU A 1 214 ? 2.018 -9.479 -6.779 1.00 92.25 214 GLU A O 1
ATOM 1747 N N . ALA A 1 215 ? 1.802 -8.876 -8.917 1.00 94.88 215 ALA A N 1
ATOM 1748 C CA . ALA A 1 215 ? 0.351 -8.712 -8.823 1.00 94.88 215 ALA A CA 1
ATOM 1749 C C . ALA A 1 215 ? -0.371 -10.039 -8.513 1.00 94.88 215 ALA A C 1
ATOM 1751 O O . ALA A 1 215 ? -1.309 -10.052 -7.713 1.00 94.88 215 ALA A O 1
ATOM 1752 N N . LEU A 1 216 ? 0.065 -11.156 -9.105 1.00 94.56 216 LEU A N 1
ATOM 1753 C CA . LEU A 1 216 ? -0.490 -12.486 -8.830 1.00 94.56 216 LEU A CA 1
ATOM 1754 C C . LEU A 1 216 ? -0.200 -12.939 -7.396 1.00 94.56 216 LEU A C 1
ATOM 1756 O O . LEU A 1 216 ? -1.109 -13.425 -6.726 1.00 94.56 216 LEU A O 1
ATOM 1760 N N . ARG A 1 217 ? 1.022 -12.720 -6.898 1.00 91.56 217 ARG A N 1
ATOM 1761 C CA . ARG A 1 217 ? 1.407 -13.030 -5.508 1.00 91.56 217 ARG A CA 1
ATOM 1762 C C . ARG A 1 217 ? 0.538 -12.304 -4.488 1.00 91.56 217 ARG A C 1
ATOM 1764 O O . ARG A 1 217 ? 0.059 -12.916 -3.533 1.00 91.56 217 ARG A O 1
ATOM 1771 N N . ILE A 1 218 ? 0.290 -11.015 -4.728 1.00 91.12 218 ILE A N 1
ATOM 1772 C CA . ILE A 1 218 ? -0.632 -10.213 -3.916 1.00 91.12 218 ILE A CA 1
ATOM 1773 C C . ILE A 1 218 ? -2.054 -10.780 -4.019 1.00 91.12 218 ILE A C 1
ATOM 1775 O O . ILE A 1 218 ? -2.742 -10.907 -3.008 1.00 91.12 218 ILE A O 1
ATOM 1779 N N . SER A 1 219 ? -2.485 -11.163 -5.225 1.00 92.25 219 SER A N 1
ATOM 1780 C CA . SER A 1 219 ? -3.855 -11.622 -5.476 1.00 92.25 219 SER A CA 1
ATOM 1781 C C . SER A 1 219 ? -4.192 -12.940 -4.784 1.00 92.25 219 SER A C 1
ATOM 1783 O O . SER A 1 219 ? -5.261 -13.077 -4.194 1.00 92.25 219 SER A O 1
ATOM 1785 N N . PHE A 1 220 ? -3.277 -13.909 -4.812 1.00 90.56 220 PHE A N 1
ATOM 1786 C CA . PHE A 1 220 ? -3.486 -15.204 -4.162 1.00 90.56 220 PHE A CA 1
ATOM 1787 C C . PHE A 1 220 ? -3.268 -15.170 -2.647 1.00 90.56 220 PHE A C 1
ATOM 1789 O O . PHE A 1 220 ? -3.412 -16.199 -1.988 1.00 90.56 220 PHE A O 1
ATOM 1796 N N . ASN A 1 221 ? -2.938 -14.002 -2.079 1.00 80.69 221 ASN A N 1
ATOM 1797 C CA . ASN A 1 221 ? -2.610 -13.841 -0.662 1.00 80.69 221 ASN A CA 1
ATOM 1798 C C . ASN A 1 221 ? -1.485 -14.795 -0.201 1.00 80.69 221 ASN A C 1
ATOM 1800 O O . ASN A 1 221 ? -1.316 -15.034 0.996 1.00 80.69 221 ASN A O 1
ATOM 1804 N N . GLU A 1 222 ? -0.717 -15.344 -1.156 1.00 68.19 222 GLU A N 1
ATOM 1805 C CA . GLU A 1 222 ? 0.479 -16.161 -0.913 1.00 68.19 222 GLU A CA 1
ATOM 1806 C C . GLU A 1 222 ? 1.517 -15.329 -0.162 1.00 68.19 222 GLU A C 1
ATOM 1808 O O . GLU A 1 222 ? 2.250 -15.821 0.695 1.00 68.19 222 GLU A O 1
ATOM 1813 N N . GLU A 1 223 ? 1.488 -14.026 -0.418 1.00 57.72 223 GLU A N 1
ATOM 1814 C CA . GLU A 1 223 ? 2.308 -13.033 0.226 1.00 57.72 223 GLU A CA 1
ATOM 1815 C C . GLU A 1 223 ? 1.454 -12.130 1.134 1.00 57.72 223 GLU A C 1
ATOM 1817 O O . GLU A 1 223 ? 1.405 -10.914 0.964 1.00 57.72 223 GLU A O 1
ATOM 1822 N N . LYS A 1 224 ? 0.944 -12.674 2.255 1.00 62.00 224 LYS A N 1
ATOM 1823 C CA . LYS A 1 224 ? 1.008 -11.920 3.532 1.00 62.00 224 LYS A CA 1
ATOM 1824 C C . LYS A 1 224 ? 2.481 -11.776 3.933 1.00 62.00 224 LYS A C 1
ATOM 1826 O O . LYS A 1 224 ? 2.895 -12.236 5.000 1.00 62.00 224 LYS A O 1
ATOM 1831 N N . LYS A 1 225 ? 3.311 -11.259 3.022 1.00 59.34 225 LYS A N 1
ATOM 1832 C CA . LYS A 1 225 ? 4.756 -11.225 3.165 1.00 59.34 225 LYS A CA 1
ATOM 1833 C C . LYS A 1 225 ? 5.022 -10.370 4.386 1.00 59.34 225 LYS A C 1
ATOM 1835 O O . LYS A 1 225 ? 4.688 -9.186 4.427 1.00 59.34 225 LYS A O 1
ATOM 1840 N N . LYS A 1 226 ? 5.558 -11.007 5.426 1.00 59.16 226 LYS A N 1
ATOM 1841 C CA . LYS A 1 226 ? 6.101 -10.273 6.561 1.00 59.16 226 LYS A CA 1
ATOM 1842 C C . LYS A 1 226 ? 7.138 -9.337 5.976 1.00 59.16 226 LYS A C 1
ATOM 1844 O O . LYS A 1 226 ? 8.000 -9.795 5.235 1.00 59.16 226 LYS A O 1
ATOM 1849 N N . PHE A 1 227 ? 6.997 -8.057 6.276 1.00 60.22 227 PHE A N 1
ATOM 1850 C CA . PHE A 1 227 ? 7.879 -7.017 5.782 1.00 60.22 227 PHE A CA 1
ATOM 1851 C C . PHE A 1 227 ? 9.345 -7.444 5.964 1.00 60.22 227 PHE A C 1
ATOM 1853 O O . PHE A 1 227 ? 9.773 -7.710 7.091 1.00 60.22 227 PHE A O 1
ATOM 1860 N N . VAL A 1 228 ? 10.089 -7.579 4.863 1.00 68.69 228 VAL A N 1
ATOM 1861 C CA . VAL A 1 228 ? 11.492 -8.016 4.888 1.00 68.69 228 VAL A CA 1
ATOM 1862 C C . VAL A 1 228 ? 12.391 -6.796 4.708 1.00 68.69 228 VAL A C 1
ATOM 1864 O O . VAL A 1 228 ? 12.001 -5.799 4.104 1.00 68.69 228 VAL A O 1
ATOM 1867 N N . LYS A 1 229 ? 13.611 -6.835 5.253 1.00 66.75 229 LYS A N 1
ATOM 1868 C CA . LYS A 1 229 ? 14.543 -5.693 5.210 1.00 66.75 229 LYS A CA 1
ATOM 1869 C C . LYS A 1 229 ? 14.877 -5.269 3.778 1.00 66.75 229 LYS A C 1
ATOM 1871 O O . LYS A 1 229 ? 15.111 -4.088 3.530 1.00 66.75 229 LYS A O 1
ATOM 1876 N N . GLU A 1 230 ? 14.859 -6.210 2.840 1.00 71.81 230 GLU A N 1
ATOM 1877 C CA . GLU A 1 230 ? 15.079 -5.964 1.418 1.00 71.81 230 GLU A CA 1
ATOM 1878 C C . GLU A 1 230 ? 14.009 -5.031 0.829 1.00 71.81 230 GLU A C 1
ATOM 1880 O O . GLU A 1 230 ? 14.298 -4.279 -0.104 1.00 71.81 230 GLU A O 1
ATOM 1885 N N . ASP A 1 231 ? 12.810 -4.996 1.423 1.00 67.81 231 ASP A N 1
ATOM 1886 C CA . ASP A 1 231 ? 11.688 -4.214 0.912 1.00 67.81 231 ASP A CA 1
ATOM 1887 C C . ASP A 1 231 ? 11.923 -2.690 1.024 1.00 67.81 231 ASP A C 1
ATOM 1889 O O . ASP A 1 231 ? 11.361 -1.902 0.254 1.00 67.81 231 ASP A O 1
ATOM 1893 N N . PHE A 1 232 ? 12.821 -2.249 1.917 1.00 68.75 232 PHE A N 1
ATOM 1894 C CA . PHE A 1 232 ? 13.252 -0.847 2.003 1.00 68.75 232 PHE A CA 1
ATOM 1895 C C . PHE A 1 232 ? 14.047 -0.395 0.771 1.00 68.75 232 PHE A C 1
ATOM 1897 O O . PHE A 1 232 ? 13.970 0.769 0.370 1.00 68.75 232 PHE A O 1
ATOM 1904 N N . PHE A 1 233 ? 14.781 -1.305 0.127 1.00 72.69 233 PHE A N 1
ATOM 1905 C CA . PHE A 1 233 ? 15.626 -0.973 -1.024 1.00 72.69 233 PHE A CA 1
ATOM 1906 C C . PHE A 1 233 ? 14.835 -0.851 -2.331 1.00 72.69 233 PHE A C 1
ATOM 1908 O O . PHE A 1 233 ? 15.344 -0.330 -3.329 1.00 72.69 233 PHE A O 1
ATOM 1915 N N . PHE A 1 234 ? 13.567 -1.264 -2.351 1.00 68.62 234 PHE A N 1
ATOM 1916 C CA . PHE A 1 234 ? 12.721 -1.068 -3.526 1.00 68.62 234 PHE A CA 1
ATOM 1917 C C . PHE A 1 234 ? 12.453 0.415 -3.824 1.00 68.62 234 PHE A C 1
ATOM 1919 O O . PHE A 1 234 ? 12.357 0.796 -4.998 1.00 68.62 234 PHE A O 1
ATOM 1926 N N . GLY A 1 235 ? 12.412 1.256 -2.782 1.00 57.88 235 GLY A N 1
ATOM 1927 C CA . GLY A 1 235 ? 12.177 2.699 -2.881 1.00 57.88 235 GLY A CA 1
ATOM 1928 C C . GLY A 1 235 ? 13.403 3.522 -3.294 1.00 57.88 235 GLY A C 1
ATOM 1929 O O . GLY A 1 235 ? 13.255 4.564 -3.924 1.00 57.88 235 GLY A O 1
ATOM 1930 N N . SER A 1 236 ? 14.623 3.048 -3.020 1.00 60.53 236 SER A N 1
ATOM 1931 C CA . SER A 1 236 ? 15.857 3.840 -3.173 1.00 60.53 236 SER A CA 1
ATOM 1932 C C . SER A 1 236 ? 16.319 4.045 -4.623 1.00 60.53 236 SER A C 1
ATOM 1934 O O . SER A 1 236 ? 17.407 4.564 -4.859 1.00 60.53 236 SER A O 1
ATOM 1936 N N . GLY A 1 237 ? 15.554 3.598 -5.626 1.00 54.44 237 GLY A N 1
ATOM 1937 C CA . GLY A 1 237 ? 15.930 3.689 -7.045 1.00 54.44 237 GLY A CA 1
ATOM 1938 C C . GLY A 1 237 ? 17.093 2.771 -7.457 1.00 54.44 237 GLY A C 1
ATOM 1939 O O . GLY A 1 237 ? 17.222 2.429 -8.632 1.00 54.44 237 GLY A O 1
ATOM 1940 N N . THR A 1 238 ? 17.870 2.255 -6.506 1.00 53.62 238 THR A N 1
ATOM 1941 C CA . THR A 1 238 ? 19.024 1.374 -6.734 1.00 53.62 238 THR A CA 1
ATOM 1942 C C . THR A 1 238 ? 18.661 -0.117 -6.724 1.00 53.62 238 THR A C 1
ATOM 1944 O O . THR A 1 238 ? 19.321 -0.906 -7.389 1.00 53.62 238 THR A O 1
ATOM 1947 N N . GLY A 1 239 ? 17.559 -0.511 -6.069 1.00 44.84 239 GLY A N 1
ATOM 1948 C CA . GLY A 1 239 ? 17.270 -1.919 -5.737 1.00 44.84 239 GLY A CA 1
ATOM 1949 C C . GLY A 1 239 ? 16.698 -2.859 -6.814 1.00 44.84 239 GLY A C 1
ATOM 1950 O O . GLY A 1 239 ? 16.468 -4.019 -6.508 1.00 44.84 239 GLY A O 1
ATOM 1951 N N . LEU A 1 240 ? 16.475 -2.442 -8.070 1.00 46.25 240 LEU A N 1
ATOM 1952 C CA . LEU A 1 240 ? 16.001 -3.354 -9.141 1.00 46.25 240 LEU A CA 1
ATOM 1953 C C . LEU A 1 240 ? 17.138 -3.781 -10.082 1.00 46.25 240 LEU A C 1
ATOM 1955 O O . LEU A 1 240 ? 17.001 -3.795 -11.302 1.00 46.25 240 LEU A O 1
ATOM 1959 N N . HIS A 1 241 ? 18.277 -4.136 -9.494 1.00 41.66 241 HIS A N 1
ATOM 1960 C CA . HIS A 1 241 ? 19.169 -5.165 -10.042 1.00 41.66 241 HIS A CA 1
ATOM 1961 C C . HIS A 1 241 ? 19.039 -6.447 -9.199 1.00 41.66 241 HIS A C 1
ATOM 1963 O O . HIS A 1 241 ? 20.018 -7.089 -8.834 1.00 41.66 241 HIS A O 1
ATOM 1969 N N . GLY A 1 242 ? 17.795 -6.806 -8.866 1.00 41.31 242 GLY A N 1
ATOM 1970 C CA . GLY A 1 242 ? 17.442 -8.087 -8.268 1.00 41.31 242 GLY A CA 1
ATOM 1971 C C . GLY A 1 242 ? 17.364 -9.174 -9.338 1.00 41.31 242 GLY A C 1
ATOM 1972 O O . GLY A 1 242 ? 16.335 -9.351 -9.977 1.00 41.31 242 GLY A O 1
ATOM 1973 N N . THR A 1 243 ? 18.493 -9.853 -9.528 1.00 39.84 243 THR A N 1
ATOM 1974 C CA . THR A 1 243 ? 18.593 -11.305 -9.755 1.00 39.84 243 THR A CA 1
ATOM 1975 C C . THR A 1 243 ? 17.843 -11.913 -10.946 1.00 39.84 243 THR A C 1
ATOM 1977 O O . THR A 1 243 ? 16.914 -12.700 -10.794 1.00 39.84 243 THR A O 1
ATOM 1980 N N . THR A 1 244 ? 18.405 -11.720 -12.136 1.00 36.44 244 THR A N 1
ATOM 1981 C CA . THR A 1 244 ? 18.894 -12.893 -12.877 1.00 36.44 244 THR A CA 1
ATOM 1982 C C . THR A 1 244 ? 20.400 -12.717 -13.047 1.00 36.44 244 THR A C 1
ATOM 1984 O O . THR A 1 244 ? 20.823 -11.905 -13.863 1.00 36.44 244 THR A O 1
ATOM 1987 N N . ASP A 1 245 ? 21.182 -13.380 -12.196 1.00 38.66 245 ASP A N 1
ATOM 1988 C CA . ASP A 1 245 ? 22.608 -13.704 -12.351 1.00 38.66 245 ASP A CA 1
ATOM 1989 C C . ASP A 1 245 ? 23.447 -12.838 -13.307 1.00 38.66 245 ASP A C 1
ATOM 1991 O O . ASP A 1 245 ? 23.917 -13.295 -14.349 1.00 38.66 245 ASP A O 1
ATOM 1995 N N . ILE A 1 246 ? 23.742 -11.604 -12.904 1.00 38.00 246 ILE A N 1
ATOM 1996 C CA . ILE A 1 246 ? 24.986 -10.947 -13.311 1.00 38.00 246 ILE A CA 1
ATOM 1997 C C . ILE A 1 246 ? 25.640 -10.446 -12.028 1.00 38.00 246 ILE A C 1
ATOM 1999 O O . ILE A 1 246 ? 25.231 -9.445 -11.448 1.00 38.00 246 ILE A O 1
ATOM 2003 N N . LYS A 1 247 ? 26.631 -11.206 -11.553 1.00 34.69 247 LYS A N 1
ATOM 2004 C CA . LYS A 1 247 ? 27.513 -10.818 -10.452 1.00 34.69 247 LYS A CA 1
ATOM 2005 C C . LYS A 1 247 ? 28.224 -9.519 -10.823 1.00 34.69 247 LYS A C 1
ATOM 2007 O O . LYS A 1 247 ? 29.172 -9.533 -11.602 1.00 34.69 247 LYS A O 1
ATOM 2012 N N . THR A 1 248 ? 27.792 -8.412 -10.244 1.00 37.34 248 THR A N 1
ATOM 2013 C CA . THR A 1 248 ? 28.643 -7.235 -10.071 1.00 37.34 248 THR A CA 1
ATOM 2014 C C . THR A 1 248 ? 28.659 -6.912 -8.590 1.00 37.34 248 THR A C 1
ATOM 2016 O O . THR A 1 248 ? 27.752 -6.263 -8.070 1.00 37.34 248 THR A O 1
ATOM 2019 N N . ASP A 1 249 ? 29.678 -7.441 -7.918 1.00 38.38 249 ASP A N 1
ATOM 2020 C CA . ASP A 1 249 ? 30.035 -7.117 -6.544 1.00 38.38 249 ASP A CA 1
ATOM 2021 C C . ASP A 1 249 ? 30.380 -5.622 -6.462 1.00 38.38 249 ASP A C 1
ATOM 2023 O O . ASP A 1 249 ? 31.408 -5.194 -6.982 1.00 38.38 249 ASP A O 1
ATOM 2027 N N . ASN A 1 250 ? 29.530 -4.820 -5.814 1.00 40.38 250 ASN A N 1
ATOM 2028 C CA . ASN A 1 250 ? 29.849 -3.432 -5.473 1.00 40.38 250 ASN A CA 1
ATOM 2029 C C . ASN A 1 250 ? 29.996 -3.288 -3.953 1.00 40.38 250 ASN A C 1
ATOM 2031 O O . ASN A 1 250 ? 29.062 -3.500 -3.180 1.00 40.38 250 ASN A O 1
ATOM 2035 N N . TYR A 1 251 ? 31.214 -2.923 -3.553 1.00 40.00 251 TYR A N 1
ATOM 2036 C CA . TYR A 1 251 ? 31.765 -2.908 -2.196 1.00 40.00 251 TYR A CA 1
ATOM 2037 C C . TYR A 1 251 ? 31.254 -1.768 -1.287 1.00 40.00 251 TYR A C 1
ATOM 2039 O O . TYR A 1 251 ? 31.658 -1.691 -0.129 1.00 40.00 251 TYR A O 1
ATOM 2047 N N . GLU A 1 252 ? 30.352 -0.902 -1.752 1.00 43.19 252 GLU A N 1
ATOM 2048 C CA . GLU A 1 252 ? 29.985 0.329 -1.026 1.00 43.19 252 GLU A CA 1
ATOM 2049 C C . GLU A 1 252 ? 28.889 0.148 0.044 1.00 43.19 252 GLU A C 1
ATOM 2051 O O . GLU A 1 252 ? 28.745 0.988 0.927 1.00 43.19 252 GLU A O 1
ATOM 2056 N N . ASN A 1 253 ? 28.165 -0.977 0.060 1.00 47.66 253 ASN A N 1
ATOM 2057 C CA . ASN A 1 253 ? 27.042 -1.185 0.991 1.00 47.66 253 ASN A CA 1
ATOM 2058 C C . ASN A 1 253 ? 27.416 -1.827 2.343 1.00 47.66 253 ASN A C 1
ATOM 2060 O O . ASN A 1 253 ? 26.538 -2.055 3.174 1.00 47.66 253 ASN A O 1
ATOM 2064 N N . LYS A 1 254 ? 28.700 -2.113 2.605 1.00 43.38 254 LYS A N 1
ATOM 2065 C CA . LYS A 1 254 ? 29.126 -2.759 3.863 1.00 43.38 254 LYS A CA 1
ATOM 2066 C C . LYS A 1 254 ? 29.090 -1.840 5.091 1.00 43.38 254 LYS A C 1
ATOM 2068 O O . LYS A 1 254 ? 29.013 -2.352 6.201 1.00 43.38 254 LYS A O 1
ATOM 2073 N N . LEU A 1 255 ? 29.108 -0.515 4.921 1.00 44.28 255 LEU A N 1
ATOM 2074 C CA . LEU A 1 255 ? 29.256 0.420 6.047 1.00 44.28 255 LEU A CA 1
ATOM 2075 C C . LEU A 1 255 ? 27.959 0.699 6.838 1.00 44.28 255 LEU A C 1
ATOM 2077 O O . LEU A 1 255 ? 28.034 1.143 7.975 1.00 44.28 255 LEU A O 1
ATOM 2081 N N . ASN A 1 256 ? 26.779 0.405 6.278 1.00 50.22 256 ASN A N 1
ATOM 2082 C CA . ASN A 1 256 ? 25.479 0.645 6.935 1.00 50.22 256 ASN A CA 1
ATOM 2083 C C . ASN A 1 256 ? 24.858 -0.618 7.564 1.00 50.22 256 ASN A C 1
ATOM 2085 O O . ASN A 1 256 ? 23.743 -0.575 8.084 1.00 50.22 256 ASN A O 1
ATOM 2089 N N . LEU A 1 257 ? 25.558 -1.757 7.497 1.00 47.16 257 LEU A N 1
ATOM 2090 C CA . LEU A 1 257 ? 25.061 -3.047 7.982 1.00 47.16 257 LEU A CA 1
ATOM 2091 C C . LEU A 1 257 ? 25.183 -3.175 9.514 1.00 47.16 257 LEU A C 1
ATOM 2093 O O . LEU A 1 257 ? 24.248 -3.642 10.162 1.00 47.16 257 LEU A O 1
ATOM 2097 N N . GLU A 1 258 ? 26.279 -2.683 10.106 1.00 46.50 258 GLU A N 1
ATOM 2098 C CA . GLU A 1 258 ? 26.528 -2.742 11.562 1.00 46.50 258 GLU A CA 1
ATOM 2099 C C . GLU A 1 258 ? 25.559 -1.869 12.378 1.00 46.50 258 GLU A C 1
ATOM 2101 O O . GLU A 1 258 ? 25.211 -2.190 13.515 1.00 46.50 258 GLU A O 1
ATOM 2106 N N . THR A 1 259 ? 25.063 -0.774 11.801 1.00 51.69 259 THR A N 1
ATOM 2107 C CA . THR A 1 259 ? 24.073 0.109 12.438 1.00 51.69 259 THR A CA 1
ATOM 2108 C C . THR A 1 259 ? 22.661 -0.493 12.446 1.00 51.69 259 THR A C 1
ATOM 2110 O O . THR A 1 259 ? 21.829 -0.093 13.258 1.00 51.69 259 THR A O 1
ATOM 2113 N N . MET A 1 260 ? 22.389 -1.483 11.588 1.00 46.28 260 MET A N 1
ATOM 2114 C CA . MET A 1 260 ? 21.060 -2.070 11.349 1.00 46.28 260 MET A CA 1
ATOM 2115 C C . MET A 1 260 ? 20.847 -3.440 12.024 1.00 46.28 260 MET A C 1
ATOM 2117 O O . MET A 1 260 ? 19.704 -3.900 12.132 1.00 46.28 260 MET A O 1
ATOM 2121 N N . GLU A 1 261 ? 21.909 -4.091 12.512 1.00 48.22 261 GLU A N 1
ATOM 2122 C CA . GLU A 1 261 ? 21.816 -5.303 13.349 1.00 48.22 261 GLU A CA 1
ATOM 2123 C C . GLU A 1 261 ? 21.201 -5.014 14.728 1.00 48.22 261 GLU A C 1
ATOM 2125 O O . GLU A 1 261 ? 20.493 -5.851 15.284 1.00 48.22 261 GLU A O 1
ATOM 2130 N N . LYS A 1 262 ? 21.368 -3.796 15.256 1.00 48.38 262 LYS A N 1
ATOM 2131 C CA . LYS A 1 262 ? 20.851 -3.420 16.585 1.00 48.38 262 LYS A CA 1
ATOM 2132 C C . LYS A 1 262 ? 19.333 -3.194 16.638 1.00 48.38 262 LYS A C 1
ATOM 2134 O O . LYS A 1 262 ? 18.757 -3.241 17.718 1.00 48.38 262 LYS A O 1
ATOM 2139 N N . LEU A 1 263 ? 18.676 -3.018 15.490 1.00 42.41 263 LEU A N 1
ATOM 2140 C CA . LEU A 1 263 ? 17.222 -2.813 15.384 1.00 42.41 263 LEU A CA 1
ATOM 2141 C C . LEU A 1 263 ? 16.401 -4.114 15.398 1.00 42.41 263 LEU A C 1
ATOM 2143 O O . LEU A 1 263 ? 15.192 -4.078 15.599 1.00 42.41 263 LEU A O 1
ATOM 2147 N N . GLN A 1 264 ? 17.039 -5.267 15.186 1.00 45.84 264 GLN A N 1
ATOM 2148 C CA . GLN A 1 264 ? 16.363 -6.567 15.091 1.00 45.84 264 GLN A CA 1
ATOM 2149 C C . GLN A 1 264 ? 16.072 -7.226 16.446 1.00 45.84 264 GLN A C 1
ATOM 2151 O O . GLN A 1 264 ? 15.452 -8.279 16.481 1.00 45.84 264 GLN A O 1
ATOM 2156 N N . LEU A 1 265 ? 16.507 -6.621 17.553 1.00 42.03 265 LEU A N 1
ATOM 2157 C CA . LEU A 1 265 ? 16.349 -7.174 18.902 1.00 42.03 265 LEU A CA 1
ATOM 2158 C C . LEU A 1 265 ? 15.084 -6.679 19.630 1.00 42.03 265 LEU A C 1
ATOM 2160 O O . LEU A 1 265 ? 14.895 -7.002 20.799 1.00 42.03 265 LEU A O 1
ATOM 2164 N N . ILE A 1 266 ? 14.240 -5.883 18.963 1.00 42.59 266 ILE A N 1
ATOM 2165 C CA . ILE A 1 266 ? 13.074 -5.209 19.568 1.00 42.59 266 ILE A CA 1
ATOM 2166 C C . ILE A 1 266 ? 11.733 -5.653 18.934 1.00 42.59 266 ILE A C 1
ATOM 2168 O O . ILE A 1 266 ? 10.672 -5.305 19.444 1.00 42.59 266 ILE A O 1
ATOM 2172 N N . VAL A 1 267 ? 11.751 -6.484 17.883 1.00 38.41 267 VAL A N 1
ATOM 2173 C CA . VAL A 1 267 ? 10.550 -7.113 17.287 1.00 38.41 267 VAL A CA 1
ATOM 2174 C C . VAL A 1 267 ? 10.603 -8.616 17.505 1.00 38.41 267 VAL A C 1
ATOM 2176 O O . VAL A 1 267 ? 9.567 -9.185 17.911 1.00 38.41 267 VAL A O 1
#

Secondary structure (DSSP, 8-state):
-EE---TTTHHHHHHHIIIIIHHHHHHTT-----B--SSTTHHHHHHHHHHHHHHHHHHHHHHHHHHHHHHHHHHHHHHTTS---PPPHHHHHHHHHS---S--TTS-EEEESHHHHHHHHHHHHHHHHPPPPP----------PPPP----------------------PPTT-PPPPEEEE------SSTTHHHHHHHHHTHHHHHHHHHHHHHHHHTTTT--PPPGGGGGGTSSS-----SS-----GGGGGGSTTTSGGGG--